Protein AF-A0A1V4WPB4-F1 (afdb_monomer)

Structure (mmCIF, N/CA/C/O backbone):
data_AF-A0A1V4WPB4-F1
#
_entry.id   AF-A0A1V4WPB4-F1
#
loop_
_atom_site.group_PDB
_atom_site.id
_atom_site.type_symbol
_atom_site.label_atom_id
_atom_site.label_alt_id
_atom_site.label_comp_id
_atom_site.label_asym_id
_ato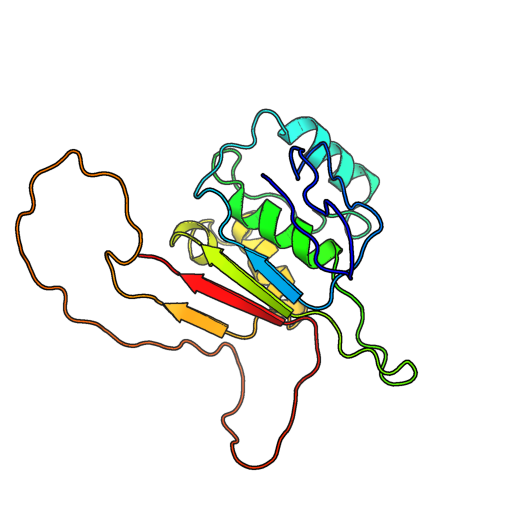m_site.label_entity_id
_atom_site.label_seq_id
_atom_site.pdbx_PDB_ins_code
_atom_site.Cartn_x
_atom_site.Cartn_y
_atom_site.Cartn_z
_atom_site.occupancy
_atom_site.B_iso_or_equiv
_atom_site.auth_seq_id
_atom_site.auth_comp_id
_atom_site.auth_asym_id
_atom_site.auth_atom_id
_atom_site.pdbx_PDB_model_num
ATOM 1 N N . MET A 1 1 ? 8.165 -2.243 -10.564 1.00 50.84 1 MET A N 1
ATOM 2 C CA . MET A 1 1 ? 8.146 -3.582 -9.924 1.00 50.84 1 MET A CA 1
ATOM 3 C C . MET A 1 1 ? 7.488 -4.522 -10.919 1.00 50.84 1 MET A C 1
ATOM 5 O O . MET A 1 1 ? 6.579 -4.074 -11.596 1.00 50.84 1 MET A O 1
ATOM 9 N N . LYS A 1 2 ? 7.939 -5.771 -11.083 1.00 54.44 2 LYS A N 1
ATOM 10 C CA . LYS A 1 2 ? 7.197 -6.715 -11.938 1.00 54.44 2 LYS A CA 1
ATOM 11 C C . LYS A 1 2 ? 5.966 -7.189 -11.165 1.00 54.44 2 LYS A C 1
ATOM 13 O O . LYS A 1 2 ? 6.130 -7.695 -10.058 1.00 54.44 2 LYS A O 1
ATOM 18 N N . GLN A 1 3 ? 4.774 -6.983 -11.716 1.00 58.97 3 GLN A N 1
ATOM 19 C CA . GLN A 1 3 ? 3.534 -7.539 -11.175 1.00 58.97 3 GLN A CA 1
ATOM 20 C C . GLN A 1 3 ? 3.233 -8.840 -11.915 1.00 58.97 3 GLN A C 1
ATOM 22 O O . GLN A 1 3 ? 3.358 -8.898 -13.140 1.00 58.97 3 GLN A O 1
ATOM 27 N N . VAL A 1 4 ? 2.904 -9.880 -11.153 1.00 57.47 4 VAL A N 1
ATOM 28 C CA . VAL A 1 4 ? 2.562 -11.205 -11.667 1.00 57.47 4 VAL A CA 1
ATOM 29 C C . VAL A 1 4 ? 1.166 -11.546 -11.182 1.00 57.47 4 VAL A C 1
ATOM 31 O O . VAL A 1 4 ? 0.901 -11.447 -9.986 1.00 57.47 4 VAL A O 1
ATOM 34 N N . ASP A 1 5 ? 0.315 -11.956 -12.110 1.00 60.69 5 ASP A N 1
ATOM 35 C CA . ASP A 1 5 ? -1.004 -12.520 -11.838 1.00 60.69 5 ASP A CA 1
ATOM 36 C C . ASP A 1 5 ? -1.024 -14.017 -12.211 1.00 60.69 5 ASP A C 1
ATOM 38 O O . ASP A 1 5 ? -0.313 -14.470 -13.106 1.00 60.69 5 ASP A O 1
ATOM 42 N N . HIS A 1 6 ? -1.828 -14.833 -11.542 1.00 58.22 6 HIS A N 1
ATOM 43 C CA . HIS A 1 6 ? -2.024 -16.236 -11.892 1.00 58.22 6 HIS A CA 1
ATOM 44 C C . HIS A 1 6 ? -3.515 -16.563 -11.974 1.00 58.22 6 HIS A C 1
ATOM 46 O O . HIS A 1 6 ? -4.024 -17.346 -11.182 1.00 58.22 6 HIS A O 1
ATOM 52 N N . ASN A 1 7 ? -4.189 -16.022 -12.993 1.00 56.75 7 ASN A N 1
ATOM 53 C CA . ASN A 1 7 ? -5.601 -16.310 -13.269 1.00 56.75 7 ASN A CA 1
ATOM 54 C C . ASN A 1 7 ? -5.836 -17.367 -14.379 1.00 56.75 7 ASN A C 1
ATOM 56 O O . ASN A 1 7 ? -6.879 -17.398 -15.020 1.00 56.75 7 ASN A O 1
ATOM 60 N N . GLY A 1 8 ? -4.856 -18.255 -14.608 1.00 50.06 8 GLY A N 1
ATOM 61 C CA . GLY A 1 8 ? -4.967 -19.389 -15.538 1.00 50.06 8 GLY A CA 1
ATOM 62 C C . GLY A 1 8 ? -4.674 -19.065 -17.013 1.00 50.06 8 GLY A C 1
ATOM 63 O O . GLY A 1 8 ? -5.569 -18.720 -17.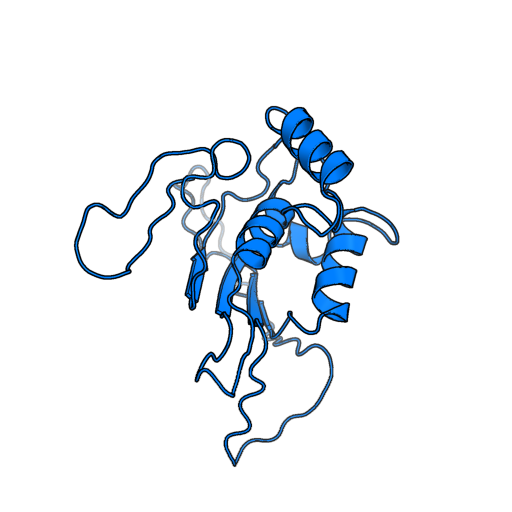770 1.00 50.06 8 GLY A O 1
ATOM 64 N N . GLY A 1 9 ? -3.418 -19.288 -17.432 1.00 46.81 9 GLY A N 1
ATOM 65 C CA . GLY A 1 9 ? -2.998 -19.427 -18.839 1.00 46.81 9 GLY A CA 1
ATOM 66 C C . GLY A 1 9 ? -2.526 -18.152 -19.557 1.00 46.81 9 GLY A C 1
ATOM 67 O O . GLY A 1 9 ? -3.306 -17.525 -20.261 1.00 46.81 9 GLY A O 1
ATOM 68 N N . GLY A 1 10 ? -1.228 -17.823 -19.470 1.00 55.41 10 GLY A N 1
ATOM 69 C CA . GLY A 1 10 ? -0.590 -16.767 -20.279 1.00 55.41 10 GLY A CA 1
ATOM 70 C C . GLY A 1 10 ? 0.600 -16.074 -19.600 1.00 55.41 10 GLY A C 1
ATOM 71 O O . GLY A 1 10 ? 0.848 -16.292 -18.413 1.00 55.41 10 GLY A O 1
ATOM 72 N N . ASP A 1 11 ? 1.333 -15.241 -20.358 1.00 60.03 11 ASP A N 1
ATOM 73 C CA . ASP A 1 11 ? 2.396 -14.346 -19.859 1.00 60.03 11 ASP A CA 1
ATOM 74 C C . ASP A 1 11 ? 1.791 -13.251 -18.962 1.00 60.03 11 ASP A C 1
ATOM 76 O O . ASP A 1 11 ? 1.615 -12.095 -19.341 1.00 60.03 11 ASP A O 1
ATOM 80 N N . ASN A 1 12 ? 1.462 -13.624 -17.730 1.00 76.06 12 ASN A N 1
ATOM 81 C CA . ASN A 1 12 ? 0.787 -12.767 -16.756 1.00 76.06 12 ASN A CA 1
ATOM 82 C C . ASN A 1 12 ? 1.743 -11.819 -16.009 1.00 76.06 12 ASN A C 1
ATOM 84 O O . ASN A 1 12 ? 1.435 -11.330 -14.921 1.00 76.06 12 ASN A O 1
ATOM 88 N N . ILE A 1 13 ? 2.933 -11.594 -16.566 1.00 79.50 13 ILE A N 1
ATOM 89 C CA . ILE A 1 13 ? 3.946 -10.699 -16.014 1.00 79.50 13 ILE A CA 1
ATOM 90 C C . ILE A 1 13 ? 3.932 -9.421 -16.841 1.00 79.50 13 ILE A C 1
ATOM 92 O O . ILE A 1 13 ? 4.464 -9.390 -17.950 1.00 79.50 13 ILE A O 1
ATOM 96 N N . ARG A 1 14 ? 3.366 -8.347 -16.288 1.00 84.75 14 ARG A N 1
ATOM 97 C CA . ARG A 1 14 ? 3.344 -7.037 -16.951 1.00 84.75 14 ARG A CA 1
ATOM 98 C C . ARG A 1 14 ? 4.432 -6.139 -16.363 1.00 84.75 14 ARG A C 1
ATOM 100 O O . ARG A 1 14 ? 4.606 -6.053 -15.143 1.00 84.75 14 ARG A O 1
ATOM 107 N N . LEU A 1 15 ? 5.221 -5.518 -17.240 1.00 85.06 15 LEU A N 1
ATOM 108 C CA . LEU A 1 15 ? 6.294 -4.609 -16.844 1.00 85.06 15 LEU A CA 1
ATOM 109 C C . LEU A 1 15 ? 5.729 -3.196 -16.700 1.00 85.06 15 LEU A C 1
ATOM 111 O O . LEU A 1 15 ? 5.191 -2.662 -17.659 1.00 85.06 15 LEU A O 1
ATOM 115 N N . GLY A 1 16 ? 5.920 -2.600 -15.527 1.00 87.81 16 GLY A N 1
ATOM 116 C CA . GLY A 1 16 ? 5.525 -1.225 -15.250 1.00 87.81 16 GLY A CA 1
ATOM 117 C C . GLY A 1 16 ? 6.064 -0.731 -13.908 1.00 87.81 16 GLY A C 1
ATOM 118 O O . GLY A 1 16 ? 6.623 -1.486 -13.093 1.00 87.81 16 GLY A O 1
ATOM 119 N N . ASP A 1 17 ? 5.926 0.568 -13.674 1.00 90.81 17 ASP A N 1
ATOM 120 C CA . ASP A 1 17 ? 6.051 1.149 -12.342 1.00 90.81 17 ASP A CA 1
ATOM 121 C C . ASP A 1 17 ? 4.671 1.135 -11.687 1.00 90.81 17 ASP A C 1
ATOM 123 O O . ASP A 1 17 ? 3.797 1.896 -12.079 1.00 90.81 17 ASP A O 1
ATOM 127 N N . SER A 1 18 ? 4.477 0.305 -10.663 1.00 91.00 18 SER A N 1
ATOM 128 C CA . SER A 1 18 ? 3.173 0.125 -10.019 1.00 91.00 18 SER A CA 1
ATOM 129 C C . SER A 1 18 ? 2.556 1.422 -9.476 1.00 91.00 18 SER A C 1
ATOM 131 O O . SER A 1 18 ? 1.350 1.461 -9.265 1.00 91.00 18 SER A O 1
ATOM 133 N N . PHE A 1 19 ? 3.330 2.493 -9.270 1.00 92.38 19 PHE A N 1
ATOM 134 C CA . PHE A 1 19 ? 2.781 3.781 -8.851 1.00 92.38 19 PHE A CA 1
ATOM 135 C C . PHE A 1 19 ? 2.218 4.620 -9.999 1.00 92.38 19 PHE A C 1
ATOM 137 O O . PHE A 1 19 ? 1.184 5.252 -9.813 1.00 92.38 19 PHE A O 1
ATOM 144 N N . ILE A 1 20 ? 2.868 4.648 -11.162 1.00 92.50 20 ILE A N 1
ATOM 145 C CA . ILE A 1 20 ? 2.516 5.576 -12.260 1.00 92.50 20 ILE A CA 1
ATOM 146 C C . ILE A 1 20 ? 2.063 4.877 -13.543 1.00 92.50 20 ILE A C 1
ATOM 148 O O . ILE A 1 20 ? 1.530 5.524 -14.436 1.00 92.50 20 ILE A O 1
ATOM 152 N N . ASP A 1 21 ? 2.280 3.574 -13.628 1.00 91.88 21 ASP A N 1
ATOM 153 C CA . ASP A 1 21 ? 1.999 2.714 -14.769 1.00 91.88 21 ASP A CA 1
ATOM 154 C C . ASP A 1 21 ? 1.481 1.364 -14.245 1.00 91.88 21 ASP A C 1
ATOM 156 O O . ASP A 1 21 ? 2.133 0.319 -14.333 1.00 91.88 21 ASP A O 1
ATOM 160 N N . ASP A 1 22 ? 0.326 1.425 -13.576 1.00 91.75 22 ASP A N 1
ATOM 161 C CA . ASP A 1 22 ? -0.345 0.253 -13.025 1.00 91.75 22 ASP A CA 1
ATOM 162 C C . ASP A 1 22 ? -0.978 -0.577 -14.138 1.00 91.75 22 ASP A C 1
ATOM 164 O O . ASP A 1 22 ? -1.999 -0.222 -14.723 1.00 91.75 22 ASP A O 1
ATOM 168 N N . GLN A 1 23 ? -0.375 -1.731 -14.383 1.00 91.94 23 GLN A N 1
ATOM 169 C CA . GLN A 1 23 ? -0.770 -2.633 -15.453 1.00 91.94 23 GLN A CA 1
ATOM 170 C C . GLN A 1 23 ? -2.043 -3.436 -15.144 1.00 91.94 23 GLN A C 1
ATOM 172 O O . GLN A 1 23 ? -2.505 -4.176 -16.011 1.00 91.94 23 GLN A O 1
ATOM 177 N N . PHE A 1 24 ? -2.589 -3.317 -13.930 1.00 90.25 24 PHE A N 1
ATOM 178 C CA . PHE A 1 24 ? -3.735 -4.086 -13.437 1.00 90.25 24 PHE A CA 1
ATOM 179 C C . PHE A 1 24 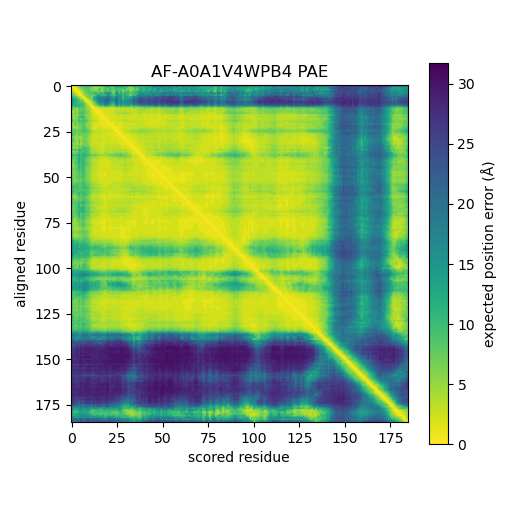? -4.778 -3.174 -12.771 1.00 90.25 24 PHE A C 1
ATOM 181 O O . PHE A 1 24 ? -5.339 -3.525 -11.736 1.00 90.25 24 PHE A O 1
ATOM 188 N N . HIS A 1 25 ? -4.984 -1.957 -13.294 1.00 87.44 25 HIS A N 1
ATOM 189 C CA . HIS A 1 25 ? -5.773 -0.903 -12.634 1.00 87.44 25 HIS A CA 1
ATOM 190 C C . HIS A 1 25 ? -7.186 -1.341 -12.211 1.00 87.44 25 HIS A C 1
ATOM 192 O O . HIS A 1 25 ? -7.597 -1.049 -11.091 1.00 87.44 25 HIS A O 1
ATOM 198 N N . GLU A 1 26 ? -7.891 -2.090 -13.059 1.00 88.06 26 GLU A N 1
ATOM 199 C CA . GLU A 1 26 ? -9.274 -2.529 -12.812 1.00 88.06 26 GLU A CA 1
ATOM 200 C C . GLU A 1 26 ? -9.371 -3.914 -12.152 1.00 88.06 26 GLU A C 1
ATOM 202 O O . GLU A 1 26 ? -10.446 -4.321 -11.711 1.00 88.06 26 GLU A O 1
ATOM 207 N N . ASP A 1 27 ? -8.250 -4.628 -12.049 1.00 90.06 27 ASP A N 1
ATOM 208 C CA . ASP A 1 27 ? -8.232 -6.009 -11.587 1.00 90.06 27 ASP A CA 1
ATOM 209 C C . ASP A 1 27 ? -8.235 -6.096 -10.053 1.00 90.06 27 ASP A C 1
ATOM 211 O O . ASP A 1 27 ? -7.567 -5.327 -9.346 1.00 90.06 27 ASP A O 1
ATOM 215 N N . LYS A 1 28 ? -8.979 -7.080 -9.541 1.00 89.94 28 LYS A N 1
ATOM 216 C CA . LYS A 1 28 ? -9.024 -7.468 -8.128 1.00 89.94 28 LYS A CA 1
ATOM 217 C C . LYS A 1 28 ? -8.475 -8.880 -7.969 1.00 89.94 28 LYS A C 1
ATOM 219 O O . LYS A 1 28 ? -8.597 -9.699 -8.877 1.00 89.94 28 LYS A O 1
ATOM 224 N N . PHE A 1 29 ? -7.881 -9.164 -6.812 1.00 89.50 29 PHE A N 1
ATOM 225 C CA . PHE A 1 29 ? -7.225 -10.452 -6.565 1.00 89.50 29 PHE A CA 1
ATOM 226 C C . PHE A 1 29 ? -7.566 -11.010 -5.189 1.00 89.50 29 PHE A C 1
ATOM 228 O O . PHE A 1 29 ? -7.622 -10.270 -4.210 1.00 89.50 29 PHE A O 1
ATOM 235 N N . ASP A 1 30 ? -7.716 -12.328 -5.079 1.00 88.31 30 ASP A N 1
ATOM 236 C CA . ASP A 1 30 ? -7.959 -12.992 -3.793 1.00 88.31 30 ASP A CA 1
ATOM 237 C C . ASP A 1 30 ? -6.708 -13.035 -2.912 1.00 88.31 30 ASP A C 1
ATOM 239 O O . ASP A 1 30 ? -6.798 -12.924 -1.690 1.00 88.31 30 ASP A O 1
ATOM 243 N N . TYR A 1 31 ? -5.526 -13.183 -3.517 1.00 88.06 31 TYR A N 1
ATOM 244 C CA . TYR A 1 31 ? -4.272 -13.377 -2.797 1.00 88.06 31 TYR A CA 1
ATOM 245 C C . TYR A 1 31 ? -3.163 -12.483 -3.335 1.00 88.06 31 TYR A C 1
ATOM 247 O O . TYR A 1 31 ? -2.898 -12.437 -4.532 1.00 88.06 31 TYR A O 1
ATOM 255 N N . PHE A 1 32 ? -2.451 -11.841 -2.417 1.00 88.94 32 PHE A N 1
ATOM 256 C CA . PHE A 1 32 ? -1.288 -11.021 -2.705 1.00 88.94 32 PHE A CA 1
ATOM 257 C C . PHE A 1 32 ? -0.097 -11.531 -1.899 1.00 88.94 32 PHE A C 1
ATOM 259 O O . PHE A 1 32 ? -0.177 -11.689 -0.679 1.00 88.94 32 PHE A O 1
ATOM 266 N N . LEU A 1 33 ? 1.030 -11.738 -2.573 1.00 87.62 33 LEU A N 1
ATOM 267 C CA . LEU A 1 33 ? 2.310 -12.040 -1.943 1.00 87.62 33 LEU A CA 1
ATOM 268 C C . LEU A 1 33 ? 3.367 -11.117 -2.537 1.00 87.62 33 LEU A C 1
ATOM 270 O O . LEU A 1 33 ? 3.610 -11.148 -3.742 1.00 87.62 33 LEU A O 1
ATOM 274 N N . THR A 1 34 ? 3.992 -10.285 -1.707 1.00 85.44 34 THR A N 1
ATOM 275 C CA . THR A 1 34 ? 4.970 -9.314 -2.200 1.00 85.44 34 THR A CA 1
ATOM 276 C C . THR A 1 34 ? 6.149 -9.097 -1.258 1.00 85.44 34 THR A C 1
ATOM 278 O O . THR A 1 34 ? 6.034 -9.140 -0.031 1.00 85.44 34 THR A O 1
ATOM 281 N N . ASN A 1 35 ? 7.292 -8.808 -1.870 1.00 88.00 35 ASN A N 1
ATOM 282 C CA . ASN A 1 35 ? 8.485 -8.295 -1.218 1.00 88.00 35 ASN A CA 1
ATOM 283 C C . ASN A 1 35 ? 8.925 -7.024 -1.965 1.00 88.00 35 ASN A C 1
ATOM 285 O O . ASN A 1 35 ? 9.793 -7.100 -2.843 1.00 88.00 35 ASN A O 1
ATOM 289 N N . PRO A 1 36 ? 8.262 -5.878 -1.721 1.00 85.19 36 PRO A N 1
ATOM 290 C CA . PRO A 1 36 ? 8.585 -4.642 -2.415 1.00 85.19 36 PRO A CA 1
ATOM 291 C C . PRO A 1 36 ? 9.998 -4.162 -2.048 1.00 85.19 36 PRO A C 1
ATOM 293 O O . PRO A 1 36 ? 10.510 -4.487 -0.975 1.00 85.19 36 PRO A O 1
ATOM 296 N N . PRO A 1 37 ? 10.642 -3.355 -2.910 1.00 84.00 37 PRO A N 1
ATOM 297 C CA . PRO A 1 37 ? 11.932 -2.760 -2.586 1.00 84.00 37 PRO A CA 1
ATOM 298 C C . PRO A 1 37 ? 11.831 -1.921 -1.305 1.00 84.00 37 PRO A C 1
ATOM 300 O O . PRO A 1 37 ? 10.973 -1.045 -1.186 1.00 84.00 37 PRO A O 1
ATOM 303 N N . PHE A 1 38 ? 12.722 -2.181 -0.350 1.00 81.75 38 PHE A N 1
ATOM 304 C CA . PHE A 1 38 ? 12.712 -1.506 0.946 1.00 81.75 38 PHE A CA 1
ATOM 305 C C . PHE A 1 38 ? 13.162 -0.050 0.828 1.00 81.75 38 PHE A C 1
ATOM 307 O O . PHE A 1 38 ? 14.229 0.219 0.276 1.00 81.75 38 PHE A O 1
ATOM 314 N N . GLY A 1 39 ? 12.378 0.874 1.394 1.00 79.12 39 GLY A N 1
ATOM 315 C CA . GLY A 1 39 ? 12.749 2.291 1.474 1.00 79.12 39 GLY A CA 1
ATOM 316 C C . GLY A 1 39 ? 12.946 2.944 0.106 1.00 79.12 39 GLY A C 1
ATOM 317 O O . GLY A 1 39 ? 13.874 3.728 -0.074 1.00 79.12 39 GLY A O 1
ATOM 318 N N . VAL A 1 40 ? 12.129 2.573 -0.886 1.00 86.94 40 VAL A N 1
ATOM 319 C CA . VAL A 1 40 ? 12.225 3.173 -2.220 1.00 86.94 40 VAL A CA 1
ATOM 320 C C . VAL A 1 40 ? 11.893 4.667 -2.153 1.00 86.94 40 VAL A C 1
ATOM 322 O O . VAL A 1 40 ? 10.864 5.058 -1.601 1.00 86.94 40 VAL A O 1
ATOM 325 N N . ASP A 1 41 ? 12.755 5.504 -2.727 1.00 91.44 41 ASP A N 1
ATOM 326 C CA . ASP A 1 41 ? 12.445 6.916 -2.953 1.00 91.44 41 ASP A CA 1
ATOM 327 C C . ASP A 1 41 ? 11.405 7.032 -4.075 1.00 91.44 41 ASP A C 1
ATOM 329 O O . ASP A 1 41 ? 11.581 6.463 -5.157 1.00 91.44 41 ASP A O 1
ATOM 333 N N . TRP A 1 42 ? 10.318 7.756 -3.811 1.00 94.50 42 TRP A N 1
ATOM 334 C CA . TRP A 1 42 ? 9.208 7.938 -4.750 1.00 94.50 42 TRP A CA 1
ATOM 335 C C . TRP A 1 42 ? 9.079 9.387 -5.239 1.00 94.50 42 TRP A C 1
ATOM 337 O O . TRP A 1 42 ? 8.028 9.808 -5.724 1.00 94.50 42 TRP A O 1
ATOM 347 N N . LYS A 1 43 ? 10.160 10.177 -5.162 1.00 96.19 43 LYS A N 1
ATOM 348 C CA . LYS A 1 43 ? 10.167 11.592 -5.567 1.00 96.19 43 LYS A CA 1
ATOM 349 C C . LYS A 1 43 ? 9.769 11.793 -7.027 1.00 96.19 43 LYS A C 1
ATOM 351 O O . LYS A 1 43 ? 9.141 12.794 -7.363 1.00 96.19 43 LYS A O 1
ATOM 356 N N . LYS A 1 44 ? 10.127 10.849 -7.904 1.00 95.38 44 LYS A N 1
ATOM 357 C CA . LYS A 1 44 ? 9.781 10.906 -9.335 1.00 95.38 44 LYS A CA 1
ATOM 358 C C . LYS A 1 44 ? 8.282 10.710 -9.570 1.00 95.38 44 LYS A C 1
ATOM 360 O O . LYS A 1 44 ? 7.726 11.321 -10.474 1.00 95.38 44 LYS A O 1
ATOM 365 N N . GLN A 1 45 ? 7.644 9.887 -8.744 1.00 96.19 45 GLN A N 1
ATOM 366 C CA . GLN A 1 45 ? 6.231 9.525 -8.819 1.00 96.19 45 GLN A CA 1
ATOM 367 C C . GLN A 1 45 ? 5.344 10.489 -8.022 1.00 96.19 45 GLN A C 1
ATOM 369 O O . GLN A 1 45 ? 4.134 10.532 -8.231 1.00 96.19 45 GLN A O 1
ATOM 374 N N . GLN A 1 46 ? 5.943 11.300 -7.142 1.00 96.31 46 GLN A N 1
ATOM 375 C CA . GLN A 1 46 ? 5.236 12.137 -6.179 1.00 96.31 46 GLN A CA 1
ATOM 376 C C . GLN A 1 46 ? 4.145 13.004 -6.799 1.00 96.31 46 GLN A C 1
ATOM 378 O O . GLN A 1 46 ? 3.043 13.070 -6.264 1.00 96.31 46 GLN A O 1
ATOM 383 N N . LYS A 1 47 ? 4.433 13.650 -7.931 1.00 97.12 47 LYS A N 1
ATOM 384 C CA . LYS A 1 47 ? 3.471 14.538 -8.587 1.00 97.12 47 LYS A CA 1
ATOM 385 C C . LYS A 1 47 ? 2.194 13.802 -9.001 1.00 97.12 47 LYS A C 1
ATOM 387 O O . LYS A 1 47 ? 1.107 14.320 -8.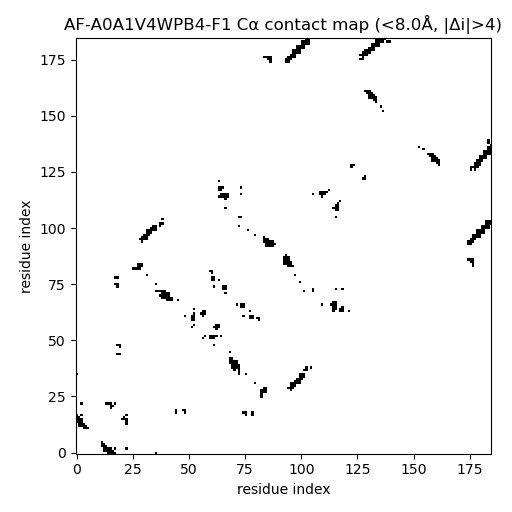771 1.00 97.12 47 LYS A O 1
ATOM 392 N N . GLU A 1 48 ? 2.320 12.618 -9.593 1.00 96.19 48 GLU A N 1
ATOM 393 C CA . GLU A 1 48 ? 1.159 11.855 -10.063 1.00 96.19 48 GLU A CA 1
ATOM 394 C C . GLU A 1 48 ? 0.399 11.208 -8.900 1.00 96.19 48 GLU A C 1
ATOM 396 O O . GLU A 1 48 ? -0.826 11.268 -8.874 1.00 96.19 48 GLU A O 1
ATOM 401 N N . ILE A 1 49 ? 1.107 10.702 -7.884 1.00 96.50 49 ILE A N 1
ATOM 402 C CA . ILE A 1 49 ? 0.497 10.140 -6.667 1.00 96.50 49 ILE A CA 1
ATOM 403 C C . ILE A 1 49 ? -0.325 11.194 -5.913 1.00 96.50 49 ILE A C 1
ATOM 405 O O . ILE A 1 49 ? -1.466 10.942 -5.526 1.00 96.50 49 ILE A O 1
ATOM 409 N N . VAL A 1 50 ? 0.238 12.392 -5.721 1.00 96.75 50 VAL A N 1
ATOM 410 C CA . VAL A 1 50 ? -0.465 13.499 -5.055 1.00 96.75 50 VAL A CA 1
ATOM 411 C C . VAL A 1 50 ? -1.676 13.924 -5.877 1.00 96.75 50 VAL A C 1
ATOM 413 O O . VAL A 1 50 ? -2.757 14.101 -5.324 1.00 96.75 50 VAL A O 1
ATOM 416 N N . ARG A 1 51 ? -1.532 14.009 -7.202 1.00 97.00 51 ARG A N 1
ATOM 417 C CA . ARG A 1 51 ? -2.636 14.349 -8.102 1.00 97.00 51 ARG A CA 1
ATOM 418 C C . ARG A 1 51 ? -3.778 13.331 -8.045 1.00 97.00 51 ARG A C 1
ATOM 420 O O . ARG A 1 51 ? -4.937 13.733 -8.105 1.00 97.00 51 ARG A O 1
ATOM 427 N N . GLU A 1 52 ? -3.472 12.038 -7.970 1.00 95.81 52 GLU A N 1
ATOM 428 C CA . GLU A 1 52 ? -4.476 10.980 -7.813 1.00 95.81 52 GLU A CA 1
ATOM 429 C C . GLU A 1 52 ? -5.245 11.155 -6.500 1.00 95.81 52 GLU A C 1
ATOM 431 O O . GLU A 1 52 ? -6.472 11.219 -6.509 1.00 95.81 52 GLU A O 1
ATOM 436 N N . HIS A 1 53 ? -4.530 11.331 -5.389 1.00 96.38 53 HIS A N 1
ATOM 437 C CA . HIS A 1 53 ? -5.136 11.566 -4.079 1.00 96.38 53 HIS A CA 1
ATOM 438 C C . HIS A 1 53 ? -5.998 12.834 -4.038 1.00 96.38 53 HIS A C 1
ATOM 440 O O . HIS A 1 53 ? -7.113 12.794 -3.532 1.00 96.38 53 HIS A O 1
ATOM 446 N N . GLU A 1 54 ? -5.530 13.954 -4.594 1.00 96.75 54 GLU A N 1
ATOM 447 C CA . GLU A 1 54 ? -6.294 15.209 -4.625 1.00 96.75 54 GLU A CA 1
ATOM 448 C C . GLU A 1 54 ? -7.592 15.081 -5.429 1.00 96.75 54 GLU A C 1
ATOM 450 O O . GLU A 1 54 ? -8.601 15.696 -5.090 1.00 96.75 54 GLU A O 1
ATOM 455 N N . LYS A 1 55 ? -7.577 14.284 -6.503 1.00 96.56 55 LYS A N 1
ATOM 456 C CA . LYS A 1 55 ? -8.743 14.090 -7.369 1.00 96.56 55 LYS A CA 1
ATOM 457 C C . LYS A 1 55 ? -9.723 13.053 -6.842 1.00 96.56 55 LYS A C 1
ATOM 459 O O . LYS A 1 55 ? -10.923 13.213 -7.037 1.00 96.56 55 LYS A O 1
ATOM 464 N N . MET A 1 56 ? -9.212 11.970 -6.266 1.00 95.31 56 MET A N 1
ATOM 465 C CA . MET A 1 56 ? -9.999 10.768 -5.985 1.00 95.31 56 MET A CA 1
ATOM 466 C C . MET A 1 56 ? -10.148 10.497 -4.488 1.00 95.31 56 MET A C 1
ATOM 468 O O . MET A 1 56 ? -11.068 9.783 -4.097 1.00 95.31 56 MET A O 1
ATOM 472 N N . GLY A 1 57 ? -9.299 11.069 -3.631 1.00 94.31 57 GLY A N 1
ATOM 473 C CA . GLY A 1 57 ? -9.300 10.805 -2.193 1.00 94.31 57 GLY A CA 1
ATOM 474 C C . GLY A 1 57 ? -9.240 9.304 -1.904 1.00 94.31 57 GLY A C 1
ATOM 475 O O . GLY A 1 57 ? -8.392 8.596 -2.442 1.00 94.31 57 GLY A O 1
ATOM 476 N N . PHE A 1 58 ? -10.181 8.808 -1.094 1.00 93.06 58 PHE A N 1
ATOM 477 C CA . PHE A 1 58 ? -10.362 7.373 -0.818 1.00 93.06 58 PHE A CA 1
ATOM 478 C C . PHE A 1 58 ? -10.980 6.568 -1.970 1.00 93.06 58 PHE A C 1
ATOM 480 O O . PHE A 1 58 ? -11.037 5.348 -1.882 1.00 93.06 58 PHE A O 1
ATOM 487 N N . GLY A 1 59 ? -11.444 7.224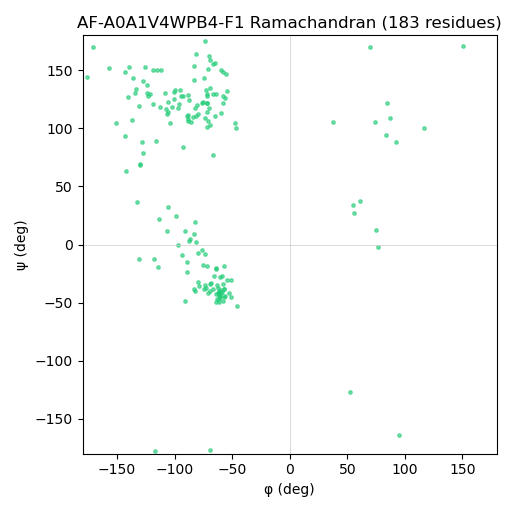 -3.035 1.00 90.12 59 GLY A N 1
ATOM 488 C CA . GLY A 1 59 ? -11.845 6.560 -4.275 1.00 90.12 59 GLY A CA 1
ATOM 489 C C . GLY A 1 59 ? -10.666 6.188 -5.180 1.00 90.12 59 GLY A C 1
ATOM 490 O O . GLY A 1 59 ? -10.887 5.534 -6.192 1.00 90.12 59 GLY A O 1
ATOM 491 N N . GLY A 1 60 ? -9.444 6.627 -4.849 1.00 91.62 60 GLY A N 1
ATOM 492 C CA . GLY A 1 60 ? -8.199 6.218 -5.504 1.00 91.62 60 GLY A CA 1
ATOM 493 C C . GLY A 1 60 ? -7.264 5.498 -4.533 1.00 91.62 60 GLY A C 1
ATOM 494 O O . GLY A 1 60 ? -7.574 5.331 -3.351 1.00 91.62 60 GLY A O 1
ATOM 495 N N . ARG A 1 61 ? -6.075 5.113 -5.008 1.00 94.00 61 ARG A N 1
ATOM 496 C CA . ARG A 1 61 ? -5.193 4.188 -4.278 1.00 94.00 61 ARG A CA 1
ATOM 497 C C . ARG A 1 61 ? -4.606 4.785 -3.009 1.00 94.00 61 ARG A C 1
ATOM 499 O O . ARG A 1 61 ? -4.384 4.073 -2.040 1.00 94.00 61 ARG A O 1
ATOM 506 N N . PHE A 1 62 ? -4.336 6.087 -2.997 1.00 96.19 62 PHE A N 1
ATOM 507 C CA . PHE A 1 62 ? -3.542 6.735 -1.946 1.00 96.19 62 PHE A CA 1
ATOM 508 C C . PHE A 1 62 ? -4.383 7.571 -0.975 1.00 96.19 62 PHE A C 1
ATOM 510 O O . PHE A 1 62 ? -3.932 8.603 -0.479 1.00 96.19 62 PHE A O 1
ATOM 517 N N . GLY A 1 63 ? -5.628 7.164 -0.711 1.00 93.94 63 GLY A N 1
ATOM 518 C CA . GLY A 1 63 ? -6.582 7.931 0.097 1.00 93.94 63 GLY A CA 1
ATOM 519 C C . GLY A 1 63 ? -6.157 8.197 1.543 1.00 93.94 63 GLY A C 1
ATOM 520 O O . GLY A 1 63 ? -6.511 9.234 2.099 1.00 93.94 63 GLY A O 1
ATOM 521 N N . ALA A 1 64 ? -5.344 7.323 2.144 1.00 94.12 64 ALA A N 1
ATOM 522 C CA . ALA A 1 64 ? -4.913 7.463 3.538 1.00 94.12 64 ALA A CA 1
ATOM 523 C C . ALA A 1 64 ? -3.739 8.441 3.737 1.00 94.12 64 ALA A C 1
ATOM 525 O O . ALA A 1 64 ? -3.260 8.629 4.859 1.00 94.12 64 ALA A O 1
ATOM 526 N N . GLY A 1 65 ? -3.283 9.075 2.654 1.00 95.00 65 GLY A N 1
ATOM 527 C CA . GLY A 1 65 ? -2.163 10.005 2.637 1.00 95.00 65 GLY A CA 1
ATOM 528 C C . GLY A 1 65 ? -0.849 9.330 2.252 1.00 95.00 65 GLY A C 1
ATOM 529 O O . GLY A 1 65 ? -0.815 8.227 1.699 1.00 95.00 65 GLY A O 1
ATOM 530 N N . PHE A 1 66 ? 0.258 10.018 2.528 1.00 95.56 66 PHE A N 1
ATOM 531 C CA . PHE A 1 66 ? 1.569 9.645 1.997 1.00 95.56 66 PHE A CA 1
ATOM 532 C C . PHE A 1 66 ? 2.617 9.522 3.104 1.00 95.56 66 PHE A C 1
ATOM 534 O O . PHE A 1 66 ? 2.641 10.365 4.002 1.00 95.56 66 PHE A O 1
ATOM 541 N N . PRO A 1 67 ? 3.519 8.530 3.038 1.00 93.69 67 PRO A N 1
ATOM 542 C CA . PRO A 1 67 ? 4.710 8.501 3.880 1.00 93.69 67 PRO A CA 1
ATOM 543 C C . PRO A 1 67 ? 5.686 9.620 3.471 1.00 93.69 67 PRO A C 1
ATOM 545 O O . PRO A 1 67 ? 5.421 10.408 2.563 1.00 93.69 67 PRO A O 1
ATOM 548 N N . ARG A 1 68 ? 6.856 9.700 4.103 1.00 92.88 68 ARG A N 1
ATOM 549 C CA . ARG A 1 68 ? 7.948 10.542 3.592 1.00 92.88 68 ARG A CA 1
ATOM 550 C C . ARG A 1 68 ? 8.375 10.115 2.185 1.00 92.88 68 ARG A C 1
ATOM 552 O O . ARG A 1 68 ? 8.346 8.939 1.833 1.00 92.88 68 ARG A O 1
ATOM 559 N N . VAL A 1 69 ? 8.848 11.083 1.395 1.00 93.12 69 VAL A N 1
ATOM 560 C CA . VAL A 1 69 ? 9.256 10.888 -0.014 1.00 93.12 69 VAL A CA 1
ATOM 561 C C . VAL A 1 69 ? 10.370 9.844 -0.188 1.00 93.12 69 VAL A C 1
ATOM 563 O O . VAL A 1 69 ? 10.450 9.181 -1.218 1.00 93.12 69 VAL A O 1
ATOM 566 N N . ASN A 1 70 ? 11.204 9.660 0.834 1.00 89.38 70 ASN A N 1
ATOM 567 C CA . ASN A 1 70 ? 12.310 8.706 0.824 1.00 89.38 70 ASN A CA 1
ATOM 568 C C . ASN A 1 70 ? 11.925 7.284 1.282 1.00 89.38 70 ASN A C 1
ATOM 570 O O . ASN A 1 70 ? 12.812 6.442 1.388 1.00 89.38 70 ASN A O 1
ATOM 574 N N . ASP A 1 71 ? 10.652 7.011 1.588 1.00 90.00 71 ASP A N 1
ATOM 575 C CA . ASP A 1 71 ? 10.175 5.669 1.942 1.00 90.00 71 ASP A CA 1
ATOM 576 C C . ASP A 1 71 ? 8.767 5.409 1.377 1.00 90.00 71 ASP A C 1
ATOM 578 O O . ASP A 1 71 ? 7.751 5.727 1.988 1.00 90.00 71 ASP A O 1
ATOM 582 N N . GLY A 1 72 ? 8.700 4.804 0.191 1.00 91.25 72 GLY A N 1
ATOM 583 C CA . GLY A 1 72 ? 7.453 4.453 -0.494 1.00 91.25 72 GLY A CA 1
ATOM 584 C C . GLY A 1 72 ? 6.815 3.134 -0.046 1.00 91.25 72 GLY A C 1
ATOM 585 O O . GLY A 1 72 ? 5.872 2.672 -0.685 1.00 91.25 72 GLY A O 1
ATOM 586 N N . SER A 1 73 ? 7.295 2.492 1.023 1.00 90.44 73 SER A N 1
ATOM 587 C CA . SER A 1 73 ? 6.842 1.142 1.402 1.00 90.44 73 SER A CA 1
ATOM 588 C C . SER A 1 73 ? 5.333 1.077 1.687 1.00 90.44 73 SER A C 1
ATOM 590 O O . SER A 1 73 ? 4.644 0.167 1.225 1.00 90.44 73 SER A O 1
ATOM 592 N N . LEU A 1 74 ? 4.786 2.079 2.386 1.00 92.25 74 LEU A N 1
ATOM 593 C CA . LEU A 1 74 ? 3.347 2.157 2.677 1.00 92.25 74 LEU A CA 1
ATOM 594 C C . LEU A 1 74 ? 2.493 2.496 1.444 1.00 92.25 74 LEU A C 1
ATOM 596 O O . LEU A 1 74 ? 1.295 2.223 1.447 1.00 92.25 74 LEU A O 1
ATOM 600 N N . LEU A 1 75 ? 3.086 3.047 0.380 1.00 95.12 75 LEU A N 1
ATOM 601 C CA . LEU A 1 75 ? 2.377 3.283 -0.881 1.00 95.12 75 LEU A CA 1
ATOM 602 C C . LEU A 1 75 ? 2.126 1.966 -1.621 1.00 95.12 75 LEU A C 1
ATOM 604 O O . LEU A 1 75 ? 1.045 1.783 -2.169 1.00 95.12 75 LEU A O 1
ATOM 608 N N . PHE A 1 76 ? 3.067 1.014 -1.583 1.00 93.44 76 PHE A N 1
ATOM 609 C CA . PHE A 1 76 ? 2.821 -0.326 -2.132 1.00 93.44 76 PHE A CA 1
ATOM 610 C C . PHE A 1 76 ? 1.693 -1.047 -1.399 1.00 93.44 76 PHE A C 1
ATOM 612 O O . PHE A 1 76 ? 0.903 -1.746 -2.025 1.00 93.44 76 PHE A O 1
ATOM 619 N N . LEU A 1 77 ? 1.603 -0.871 -0.079 1.00 92.75 77 LEU A N 1
ATOM 620 C CA . LEU A 1 77 ? 0.520 -1.453 0.706 1.00 92.75 77 LEU A CA 1
ATOM 621 C C . LEU A 1 77 ? -0.840 -0.879 0.308 1.00 92.75 77 LEU A C 1
ATOM 623 O O . LEU A 1 77 ? -1.749 -1.644 0.005 1.00 92.75 77 LEU A O 1
ATOM 627 N N . GLN A 1 78 ? -0.946 0.448 0.242 1.00 94.81 78 GLN A N 1
ATOM 628 C CA . GLN A 1 78 ? -2.148 1.132 -0.235 1.00 94.81 78 GLN A CA 1
ATOM 629 C C . GLN A 1 78 ? -2.548 0.679 -1.652 1.00 94.81 78 GLN A C 1
ATOM 631 O O . GLN A 1 78 ? -3.701 0.327 -1.881 1.00 94.81 78 GLN A O 1
ATOM 636 N N . HIS A 1 79 ? -1.579 0.570 -2.566 1.00 94.81 79 HIS A N 1
ATOM 637 C CA . HIS A 1 79 ? -1.791 0.068 -3.929 1.00 94.81 79 HIS A CA 1
ATOM 638 C C . HIS A 1 79 ? -2.394 -1.342 -3.981 1.00 94.81 79 HIS A C 1
ATOM 640 O O . HIS A 1 79 ? -3.223 -1.622 -4.838 1.00 94.81 79 HIS A O 1
ATOM 646 N N . MET A 1 80 ? -1.994 -2.248 -3.086 1.00 93.06 80 MET A N 1
ATOM 647 C CA . MET A 1 80 ? -2.567 -3.602 -3.052 1.00 93.06 80 MET A CA 1
ATOM 648 C C . MET A 1 80 ? -3.935 -3.639 -2.376 1.00 93.06 80 MET A C 1
ATOM 650 O O . MET A 1 80 ? -4.794 -4.396 -2.815 1.00 93.06 80 MET A O 1
ATOM 654 N N . ILE A 1 81 ? -4.141 -2.825 -1.338 1.00 92.25 81 ILE A N 1
ATOM 655 C CA . ILE A 1 81 ? -5.437 -2.701 -0.656 1.00 92.25 81 ILE A CA 1
ATOM 656 C C . ILE A 1 81 ? -6.512 -2.205 -1.624 1.00 92.25 81 ILE A C 1
ATOM 658 O O . ILE A 1 81 ? -7.623 -2.724 -1.609 1.00 92.25 81 ILE A O 1
ATOM 662 N N . ASP A 1 82 ? -6.176 -1.266 -2.513 1.00 93.25 82 ASP A N 1
ATOM 663 C CA . ASP A 1 82 ? -7.087 -0.815 -3.569 1.00 93.25 82 ASP A CA 1
ATOM 664 C C . ASP A 1 82 ? -7.607 -1.978 -4.425 1.00 93.25 82 ASP A C 1
ATOM 666 O O . ASP A 1 82 ? -8.748 -1.963 -4.873 1.00 93.25 82 ASP A O 1
ATOM 670 N N . LYS A 1 83 ? -6.817 -3.042 -4.591 1.00 92.69 83 LYS A N 1
ATOM 671 C CA . LYS A 1 83 ? -7.158 -4.217 -5.403 1.00 92.69 83 LYS A CA 1
ATOM 672 C C . LYS A 1 83 ? -7.863 -5.325 -4.625 1.00 92.69 83 LYS A C 1
ATOM 674 O O . LYS A 1 83 ? -8.009 -6.434 -5.140 1.00 92.69 83 LYS A O 1
ATOM 679 N N . PHE A 1 84 ? -8.304 -5.051 -3.401 1.00 91.38 84 PHE A N 1
ATOM 680 C CA . PHE A 1 84 ? -9.043 -6.034 -2.625 1.00 91.38 84 PHE A CA 1
ATOM 681 C C . PHE A 1 84 ? -10.426 -6.295 -3.221 1.00 91.38 84 PHE A C 1
ATOM 683 O O . PHE A 1 84 ? -11.181 -5.379 -3.547 1.00 91.38 84 PHE A O 1
ATOM 690 N N . GLU A 1 85 ? -10.768 -7.571 -3.308 1.00 89.69 85 GLU A N 1
ATOM 691 C CA . GLU A 1 85 ? -12.124 -8.028 -3.523 1.00 89.69 85 GLU A CA 1
ATOM 692 C C . GLU A 1 85 ? -12.925 -7.801 -2.227 1.00 89.69 85 GLU A C 1
ATOM 694 O O . GLU A 1 85 ? -12.447 -8.143 -1.132 1.00 89.69 85 GLU A O 1
ATOM 699 N N . PRO A 1 86 ? -14.136 -7.226 -2.304 1.00 86.00 86 PRO A N 1
ATOM 700 C CA . PRO A 1 86 ? -15.011 -7.107 -1.151 1.00 86.00 86 PRO A CA 1
ATOM 701 C C . PRO A 1 86 ? -15.491 -8.477 -0.661 1.00 86.00 86 PRO A C 1
ATOM 703 O O . PRO A 1 86 ? -15.597 -9.456 -1.401 1.00 86.00 86 PRO A O 1
ATOM 706 N N . VAL A 1 87 ? -15.848 -8.528 0.618 1.00 85.38 87 VAL A N 1
ATOM 707 C CA . VAL A 1 87 ? -16.516 -9.692 1.201 1.00 85.38 87 VAL A CA 1
ATOM 708 C C . VAL A 1 87 ? -17.993 -9.600 0.853 1.00 85.38 87 VAL A C 1
ATOM 710 O O . VAL A 1 87 ? -18.698 -8.731 1.362 1.00 85.38 87 VAL A O 1
ATOM 713 N N . LEU A 1 88 ? -18.463 -10.496 -0.010 1.00 85.81 88 LEU A N 1
ATOM 714 C CA . LEU A 1 88 ? -19.861 -10.578 -0.426 1.00 85.81 88 LEU A CA 1
ATOM 715 C C . LEU A 1 88 ? -20.324 -12.030 -0.239 1.00 85.81 88 LEU A C 1
ATOM 717 O O . LEU A 1 88 ? -20.201 -12.835 -1.168 1.00 85.81 88 LEU A O 1
ATOM 721 N N . PRO A 1 89 ? -20.831 -12.391 0.959 1.00 82.19 89 PRO A N 1
ATOM 722 C CA . PRO A 1 89 ? -21.215 -13.766 1.280 1.00 82.19 89 PRO A CA 1
ATOM 723 C C . PRO A 1 89 ? -22.258 -14.336 0.316 1.00 82.19 89 PRO A C 1
ATOM 725 O O . PRO A 1 89 ? -22.134 -15.483 -0.110 1.00 82.19 89 PRO A O 1
ATOM 728 N N . ASP A 1 90 ? -23.219 -13.508 -0.103 1.00 87.94 90 ASP A N 1
ATOM 729 C CA . ASP A 1 90 ? -24.282 -13.879 -1.048 1.00 87.94 90 ASP A CA 1
ATOM 730 C C . ASP A 1 90 ? -23.744 -14.246 -2.441 1.00 87.94 90 ASP A C 1
ATOM 732 O O . ASP A 1 90 ? -24.408 -14.939 -3.209 1.00 87.94 90 ASP A O 1
ATOM 736 N N . GLN A 1 91 ? -22.529 -13.797 -2.768 1.00 85.19 91 GLN A N 1
ATOM 737 C CA . GLN A 1 91 ? -21.836 -14.082 -4.026 1.00 85.19 91 GLN A CA 1
ATOM 738 C C . GLN A 1 91 ? -20.687 -15.084 -3.853 1.00 85.19 91 GLN A C 1
ATOM 740 O O . GLN A 1 91 ? -19.875 -15.231 -4.763 1.00 85.19 91 GLN A O 1
ATOM 745 N N . LEU A 1 92 ? -20.590 -15.755 -2.696 1.00 81.88 92 LEU A N 1
ATOM 746 C CA . LEU A 1 92 ? -19.481 -16.653 -2.343 1.00 81.88 92 LEU A CA 1
ATOM 747 C C . LEU A 1 92 ? -18.094 -15.979 -2.418 1.00 81.88 92 LEU A C 1
ATOM 749 O O . LEU A 1 92 ? -17.082 -16.646 -2.622 1.00 81.88 92 LEU A O 1
ATOM 753 N N . LYS A 1 93 ? -18.030 -14.653 -2.231 1.00 81.12 93 LYS A N 1
ATOM 754 C CA . LYS A 1 93 ? -16.775 -13.891 -2.209 1.00 81.12 93 LYS A CA 1
ATOM 755 C C . LYS A 1 93 ? -16.298 -13.687 -0.778 1.00 81.12 93 LYS A C 1
ATOM 757 O O . LYS A 1 93 ? -16.978 -13.085 0.052 1.00 81.12 93 LYS A O 1
ATOM 762 N N . HIS A 1 94 ? -15.096 -14.177 -0.504 1.00 83.69 94 HIS A N 1
ATOM 763 C CA . HIS A 1 94 ? -14.495 -14.251 0.832 1.00 83.69 94 HIS A CA 1
ATOM 764 C C . HIS A 1 94 ? -13.539 -13.085 1.160 1.00 83.69 94 HIS A C 1
ATOM 766 O O . HIS A 1 94 ? -12.989 -13.010 2.269 1.00 83.69 94 HIS A O 1
ATOM 772 N N . GLY A 1 95 ? -13.374 -12.171 0.201 1.00 88.00 95 GLY A N 1
ATOM 773 C CA . GLY A 1 95 ? -12.453 -11.043 0.240 1.00 88.00 95 GLY A CA 1
ATOM 774 C C . GLY A 1 95 ? -10.978 -11.441 0.159 1.00 88.00 95 GLY A C 1
ATOM 775 O O . GLY A 1 95 ? -10.615 -12.609 0.301 1.00 88.00 95 GLY A O 1
ATOM 776 N N . SER A 1 96 ? -10.111 -10.450 -0.020 1.00 90.12 96 SER A N 1
ATOM 777 C CA . SER A 1 96 ? -8.690 -10.687 -0.305 1.00 90.12 96 SER A CA 1
ATOM 778 C C . SER A 1 96 ? -7.813 -11.000 0.908 1.00 90.12 96 SER A C 1
ATOM 780 O O . SER A 1 96 ? -8.157 -10.746 2.064 1.00 90.12 96 SER A O 1
ATOM 782 N N . ARG A 1 97 ? -6.620 -11.539 0.662 1.00 89.25 97 ARG A N 1
ATOM 783 C CA . ARG A 1 97 ? -5.569 -11.778 1.655 1.00 89.25 97 ARG A CA 1
ATOM 784 C C . ARG A 1 97 ? -4.229 -11.306 1.111 1.00 89.25 97 ARG A C 1
ATOM 786 O O . ARG A 1 97 ? -3.840 -11.673 0.011 1.00 89.25 97 ARG A O 1
ATOM 793 N N . LEU A 1 98 ? -3.502 -10.529 1.900 1.00 91.25 98 LEU A N 1
ATOM 794 C CA . LEU A 1 98 ? -2.215 -9.953 1.538 1.00 91.25 98 LEU A CA 1
ATOM 795 C C . LEU A 1 98 ? -1.140 -10.369 2.535 1.00 91.25 98 LEU A C 1
ATOM 797 O O . LEU A 1 98 ? -1.283 -10.142 3.730 1.00 91.25 98 LEU A O 1
ATOM 801 N N . ALA A 1 99 ? -0.034 -10.909 2.034 1.00 89.50 99 ALA A N 1
ATOM 802 C CA . ALA A 1 99 ? 1.209 -11.074 2.768 1.00 89.50 99 ALA A CA 1
ATOM 803 C C . ALA A 1 99 ? 2.288 -10.167 2.159 1.00 89.50 99 ALA A C 1
ATOM 805 O O . ALA A 1 99 ? 2.659 -10.313 0.992 1.00 89.50 99 ALA A O 1
ATOM 806 N N . ILE A 1 100 ? 2.794 -9.226 2.956 1.00 86.25 100 ILE A N 1
ATOM 807 C CA . ILE A 1 100 ? 3.836 -8.278 2.552 1.00 86.25 100 ILE A CA 1
ATOM 808 C C . ILE A 1 100 ? 5.029 -8.347 3.497 1.00 86.25 100 ILE A C 1
ATOM 810 O O . ILE A 1 100 ? 4.876 -8.394 4.718 1.00 86.25 100 ILE A O 1
ATOM 814 N N . VAL A 1 101 ? 6.226 -8.316 2.921 1.00 85.50 101 VAL A N 1
ATOM 815 C CA . VAL A 1 101 ? 7.474 -8.170 3.668 1.00 85.50 101 VAL A CA 1
ATOM 816 C C . VAL A 1 101 ? 7.877 -6.698 3.724 1.00 85.50 101 VAL A C 1
ATOM 818 O O . VAL A 1 101 ? 7.982 -6.039 2.691 1.00 85.50 101 VAL A O 1
ATOM 821 N N . PHE A 1 102 ? 8.146 -6.192 4.925 1.00 81.44 102 PHE A N 1
ATOM 822 C CA . PHE A 1 102 ? 8.734 -4.873 5.142 1.00 81.44 102 PHE A CA 1
ATOM 823 C C . PHE A 1 102 ? 10.079 -4.985 5.864 1.00 81.44 102 PHE A C 1
ATOM 825 O O . PHE A 1 102 ? 10.280 -5.882 6.684 1.00 81.44 102 PHE A O 1
ATOM 832 N N . SER A 1 103 ? 10.977 -4.033 5.601 1.00 71.94 103 SER A N 1
ATOM 833 C CA . SER A 1 103 ? 12.025 -3.678 6.565 1.00 71.94 103 SER A CA 1
ATOM 834 C C . SER A 1 103 ? 11.370 -2.983 7.761 1.00 71.94 103 SER A C 1
ATOM 836 O O . SER A 1 103 ? 10.277 -2.462 7.615 1.00 71.94 103 SER A O 1
ATOM 838 N N . GLY A 1 104 ? 11.974 -2.928 8.946 1.00 69.25 104 GLY A N 1
ATOM 839 C CA . GLY A 1 104 ? 11.281 -2.388 10.131 1.00 69.25 104 GLY A CA 1
ATOM 840 C C . GLY A 1 104 ? 10.606 -1.003 9.976 1.00 69.25 104 GLY A C 1
ATOM 841 O O . GLY A 1 104 ? 9.572 -0.761 10.598 1.00 69.25 104 GLY A O 1
ATOM 842 N N . SER A 1 105 ? 11.130 -0.113 9.119 1.00 74.31 105 SER A N 1
ATOM 843 C CA . SER A 1 105 ? 10.694 1.293 8.977 1.00 74.31 105 SER A CA 1
ATOM 844 C C . SER A 1 105 ? 9.168 1.507 8.907 1.00 74.31 105 SER A C 1
ATOM 846 O O . SER A 1 105 ? 8.647 2.258 9.731 1.00 74.31 105 SER A O 1
ATOM 848 N N . PRO A 1 106 ? 8.385 0.849 8.031 1.00 79.06 106 PRO A N 1
ATOM 849 C CA . PRO A 1 106 ? 6.957 1.137 7.868 1.00 79.06 106 PRO A CA 1
ATOM 850 C C . PRO A 1 106 ? 6.117 0.842 9.121 1.00 79.06 106 PRO A C 1
ATOM 852 O O . PRO A 1 106 ? 5.026 1.399 9.279 1.00 79.06 106 PRO A O 1
ATOM 855 N N . LEU A 1 107 ? 6.623 0.006 10.036 1.00 78.94 107 LEU A N 1
ATOM 856 C CA . LEU A 1 107 ? 5.937 -0.357 11.276 1.00 78.94 107 LEU A CA 1
ATOM 857 C C . LEU A 1 107 ? 6.057 0.708 12.371 1.00 78.94 107 LEU A C 1
ATOM 859 O O . LEU A 1 107 ? 5.128 0.857 13.163 1.00 78.94 107 LEU A O 1
ATOM 863 N N . PHE A 1 108 ? 7.170 1.443 12.428 1.00 77.31 108 PHE A N 1
ATOM 864 C CA . PHE A 1 108 ? 7.476 2.343 13.550 1.00 77.31 108 PHE A CA 1
ATOM 865 C C . PHE A 1 108 ? 7.896 3.763 13.149 1.00 77.31 108 PHE A C 1
ATOM 867 O O . PHE A 1 108 ? 7.927 4.648 14.002 1.00 77.31 108 PHE A O 1
ATOM 874 N N . SER A 1 109 ? 8.190 4.015 11.874 1.00 76.75 109 SER A N 1
ATOM 875 C CA . SER A 1 109 ? 8.509 5.354 11.373 1.00 76.75 109 SER A CA 1
ATOM 876 C C . SER A 1 109 ? 7.274 6.260 11.355 1.00 76.75 109 SER A C 1
ATOM 878 O O . SER A 1 109 ? 6.142 5.803 11.179 1.00 76.75 109 SER A O 1
ATOM 880 N N . GLY A 1 110 ? 7.501 7.565 11.510 1.00 79.94 110 GLY A N 1
ATOM 881 C CA . GLY A 1 110 ? 6.453 8.588 11.520 1.00 79.94 110 GLY A CA 1
ATOM 882 C C . GLY A 1 110 ? 5.807 8.773 12.897 1.00 79.94 110 GLY A C 1
ATOM 883 O O . GLY A 1 110 ? 5.264 7.838 13.483 1.00 79.94 110 GLY A O 1
ATOM 884 N N . GLY A 1 111 ? 5.875 10.004 13.414 1.00 82.19 111 GLY A N 1
ATOM 885 C CA . GLY A 1 111 ? 5.257 10.388 14.686 1.00 82.19 111 GLY A CA 1
ATOM 886 C C . GLY A 1 111 ? 3.732 10.510 14.599 1.00 82.19 111 GLY A C 1
ATOM 887 O O . GLY A 1 111 ? 3.147 10.403 13.521 1.00 82.19 111 GLY A O 1
ATOM 888 N N . ALA A 1 112 ? 3.077 10.763 15.731 1.00 83.00 112 ALA A N 1
ATOM 889 C CA . ALA A 1 112 ? 1.627 10.954 15.771 1.00 83.00 112 ALA A CA 1
ATOM 890 C C . ALA A 1 112 ? 1.176 12.056 14.792 1.00 83.00 112 ALA A C 1
ATOM 892 O O . ALA A 1 112 ? 1.772 13.130 14.739 1.00 83.00 112 ALA A O 1
ATOM 893 N N . GLY A 1 113 ? 0.143 11.766 13.996 1.00 84.75 113 GLY A N 1
ATOM 894 C CA . GLY A 1 113 ? -0.394 12.685 12.986 1.00 84.75 113 GLY A CA 1
ATOM 895 C C . GLY A 1 113 ? 0.435 12.807 11.700 1.00 84.75 113 GLY A C 1
ATOM 896 O O . GLY A 1 113 ? 0.013 13.504 10.780 1.00 84.75 113 GLY A O 1
ATOM 897 N N . SER A 1 114 ? 1.585 12.128 11.601 1.00 90.31 114 SER A N 1
ATOM 898 C CA . SER A 1 114 ? 2.316 11.996 10.332 1.00 90.31 114 SER A CA 1
ATOM 899 C C . SER A 1 114 ? 1.572 11.097 9.345 1.00 90.31 114 SER A C 1
ATOM 901 O O . SER A 1 114 ? 0.714 10.301 9.733 1.00 90.31 114 SER A O 1
ATOM 903 N N . GLY A 1 115 ? 1.937 11.185 8.066 1.00 91.00 115 GLY A N 1
ATOM 904 C CA . GLY A 1 115 ? 1.327 10.367 7.024 1.00 91.00 115 GLY A CA 1
ATOM 905 C C . GLY A 1 115 ? 1.486 8.864 7.262 1.00 91.00 115 GLY A C 1
ATOM 906 O O . GLY A 1 115 ? 0.506 8.137 7.152 1.00 91.00 115 GLY A O 1
ATOM 907 N N . GLU A 1 116 ? 2.654 8.390 7.713 1.00 92.12 116 GLU A N 1
ATOM 908 C CA . GLU A 1 116 ? 2.839 6.975 8.064 1.00 92.12 116 GLU A CA 1
ATOM 909 C C . GLU A 1 116 ? 1.914 6.542 9.208 1.00 92.12 116 GLU A C 1
ATOM 911 O O . GLU A 1 116 ? 1.322 5.461 9.171 1.00 92.12 116 GLU A O 1
ATOM 916 N N . SER A 1 117 ? 1.755 7.401 10.221 1.00 90.94 117 SER A N 1
ATOM 917 C CA . SER A 1 117 ? 0.852 7.132 11.339 1.00 90.94 117 SER A CA 1
ATOM 918 C C . SER A 1 117 ? -0.612 7.107 10.900 1.00 90.94 117 SER A C 1
ATOM 920 O O . SER A 1 117 ? -1.365 6.277 11.406 1.00 90.94 117 SER A O 1
ATOM 922 N N . ASN A 1 118 ? -1.017 7.988 9.984 1.00 93.12 118 ASN A N 1
ATOM 923 C CA . ASN A 1 118 ? -2.385 8.041 9.470 1.00 93.12 118 ASN A CA 1
ATOM 924 C C . ASN A 1 118 ? -2.706 6.818 8.607 1.00 93.12 118 ASN A C 1
ATOM 926 O O . ASN A 1 118 ? -3.769 6.230 8.773 1.00 93.12 118 ASN A O 1
ATOM 930 N N . ILE A 1 119 ? -1.762 6.368 7.774 1.00 94.06 119 ILE A N 1
ATOM 931 C CA . ILE A 1 119 ? -1.924 5.147 6.976 1.00 94.06 119 ILE A CA 1
ATOM 932 C C . ILE A 1 119 ? -2.072 3.922 7.889 1.00 94.06 119 ILE A C 1
ATOM 934 O O . ILE A 1 119 ? -2.991 3.128 7.707 1.00 94.06 119 ILE A O 1
ATOM 938 N N . ARG A 1 120 ? -1.217 3.771 8.915 1.00 92.25 120 ARG A N 1
ATOM 939 C CA . ARG A 1 120 ? -1.350 2.664 9.883 1.00 92.25 120 ARG A CA 1
ATOM 940 C C . ARG A 1 120 ? -2.674 2.718 10.636 1.00 92.25 120 ARG A C 1
ATOM 942 O O . ARG A 1 120 ? -3.319 1.687 10.801 1.00 92.25 120 ARG A O 1
ATOM 949 N N . LYS A 1 121 ? -3.077 3.912 11.078 1.00 91.06 121 LYS A N 1
ATOM 950 C CA . LYS A 1 121 ? -4.362 4.127 11.744 1.00 91.06 121 LYS A CA 1
ATOM 951 C C . LYS A 1 121 ? -5.516 3.699 10.835 1.00 91.06 121 LYS A C 1
ATOM 953 O O . LYS A 1 121 ? -6.338 2.908 11.273 1.00 91.06 121 LYS A O 1
ATOM 958 N N . TRP A 1 122 ? -5.516 4.126 9.574 1.00 93.38 122 TRP A N 1
ATOM 959 C CA . TRP A 1 122 ? -6.525 3.754 8.582 1.00 93.38 122 TRP A CA 1
ATOM 960 C C . TRP A 1 122 ? -6.630 2.236 8.393 1.00 93.38 122 TRP A C 1
ATOM 962 O O . TRP A 1 122 ? -7.730 1.695 8.428 1.00 93.38 122 TRP A O 1
ATOM 972 N N . ILE A 1 123 ? -5.505 1.525 8.276 1.00 91.06 123 ILE A N 1
ATOM 973 C CA . ILE A 1 123 ? -5.499 0.057 8.140 1.00 91.06 123 ILE A CA 1
ATOM 974 C C . ILE A 1 123 ? -6.111 -0.627 9.372 1.00 91.06 123 ILE A C 1
ATOM 976 O O . ILE A 1 123 ? -6.863 -1.590 9.236 1.00 91.06 123 ILE A O 1
ATOM 980 N N . ILE A 1 124 ? -5.783 -0.144 10.574 1.00 89.12 124 ILE A N 1
ATOM 981 C CA . ILE A 1 124 ? -6.286 -0.709 11.833 1.00 89.12 124 ILE A CA 1
ATOM 982 C C . ILE A 1 124 ? -7.775 -0.397 12.017 1.00 89.12 124 ILE A C 1
ATOM 984 O O . ILE A 1 124 ? -8.532 -1.269 12.424 1.00 89.12 124 ILE A O 1
ATOM 988 N N . GLU A 1 125 ? -8.208 0.825 11.705 1.00 90.81 125 GLU A N 1
ATOM 989 C CA . GLU A 1 125 ? -9.612 1.240 11.822 1.00 90.81 125 GLU A CA 1
ATOM 990 C C . GLU A 1 125 ? -10.533 0.492 10.851 1.00 90.81 125 GLU A C 1
ATOM 992 O O . GLU A 1 125 ? -11.702 0.290 11.168 1.00 90.81 125 GLU A O 1
ATOM 997 N N . ASN A 1 126 ? -10.007 0.034 9.710 1.00 88.25 126 ASN A N 1
ATOM 998 C CA . ASN A 1 126 ? -10.729 -0.830 8.773 1.00 88.25 126 ASN A CA 1
ATOM 999 C C . ASN A 1 126 ? -10.625 -2.333 9.106 1.00 88.25 126 ASN A C 1
ATOM 1001 O O . ASN A 1 126 ? -11.110 -3.155 8.331 1.00 88.25 126 ASN A O 1
ATOM 1005 N N . ASP A 1 127 ? -10.002 -2.703 10.231 1.00 88.75 127 ASP A N 1
ATOM 1006 C CA . ASP A 1 127 ? -9.803 -4.096 10.664 1.00 88.75 127 ASP A CA 1
ATOM 1007 C C . ASP A 1 127 ? -9.103 -4.977 9.608 1.00 88.75 127 ASP A C 1
ATOM 1009 O O . ASP A 1 127 ? -9.381 -6.166 9.448 1.00 88.75 127 ASP A O 1
ATOM 1013 N N . TRP A 1 128 ? -8.178 -4.387 8.842 1.00 89.38 128 TRP A N 1
ATOM 1014 C CA . TRP A 1 128 ? -7.434 -5.122 7.816 1.00 89.38 128 TRP A CA 1
ATOM 1015 C C . TRP A 1 128 ? -6.154 -5.761 8.348 1.00 89.38 128 TRP A C 1
ATOM 1017 O O . TRP A 1 128 ? -5.661 -6.716 7.756 1.00 89.38 128 TRP A O 1
ATOM 1027 N N . LEU A 1 129 ? -5.573 -5.267 9.442 1.00 88.81 129 LEU A N 1
ATOM 1028 C CA . LEU A 1 129 ? -4.340 -5.836 9.993 1.00 88.81 129 LEU A CA 1
ATOM 1029 C C . LEU A 1 129 ? -4.634 -7.103 10.808 1.00 88.81 129 LEU A C 1
ATOM 1031 O O . LEU A 1 129 ? -5.154 -7.019 11.913 1.00 88.81 129 LEU A O 1
ATOM 1035 N N . GLU A 1 130 ? -4.194 -8.261 10.317 1.00 88.12 130 GLU A N 1
ATOM 1036 C CA . GLU A 1 130 ? -4.392 -9.536 11.020 1.00 88.12 130 GLU A CA 1
ATOM 1037 C C . GLU A 1 130 ? -3.236 -9.875 11.958 1.00 88.12 130 GLU A C 1
ATOM 1039 O O . GLU A 1 130 ? -3.423 -10.293 13.102 1.00 88.12 130 GLU A O 1
ATOM 1044 N N . ALA A 1 131 ? -2.010 -9.765 11.451 1.00 85.19 131 ALA A N 1
ATOM 1045 C CA . ALA A 1 131 ? -0.835 -10.181 12.195 1.00 85.19 131 ALA A CA 1
ATOM 1046 C C . ALA A 1 131 ? 0.430 -9.480 11.709 1.00 85.19 131 ALA A C 1
ATOM 1048 O O . ALA A 1 131 ? 0.582 -9.139 10.533 1.00 85.19 131 ALA A O 1
ATOM 1049 N N . ILE A 1 132 ? 1.366 -9.331 12.645 1.00 83.81 132 ILE A N 1
ATOM 1050 C CA . ILE A 1 132 ? 2.743 -8.932 12.378 1.00 83.81 132 ILE A CA 1
ATOM 1051 C C . ILE A 1 132 ? 3.6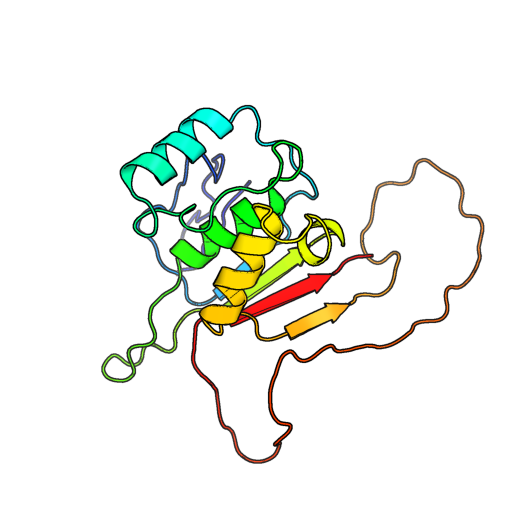49 -10.074 12.837 1.00 83.81 132 ILE A C 1
ATOM 1053 O O . ILE A 1 132 ? 3.632 -10.461 14.009 1.00 83.81 132 ILE A O 1
ATOM 1057 N N . ILE A 1 133 ? 4.436 -10.618 11.913 1.00 83.50 133 ILE A N 1
ATOM 1058 C CA . ILE A 1 133 ? 5.416 -11.672 12.176 1.00 83.50 133 ILE A CA 1
ATOM 1059 C C . ILE A 1 133 ? 6.808 -11.056 12.103 1.00 83.50 133 ILE A C 1
ATOM 1061 O O . ILE A 1 133 ? 7.235 -10.603 11.046 1.00 83.50 133 ILE A O 1
ATOM 1065 N N . ALA A 1 134 ? 7.532 -11.066 13.220 1.00 79.62 134 ALA A N 1
ATOM 1066 C CA . ALA A 1 134 ? 8.950 -10.735 13.230 1.00 79.62 134 ALA A CA 1
ATOM 1067 C C . ALA A 1 134 ? 9.768 -11.950 12.773 1.00 79.62 134 ALA A C 1
ATOM 1069 O O . ALA A 1 134 ? 9.696 -13.015 13.394 1.00 79.62 134 ALA A O 1
ATOM 1070 N N . LEU A 1 135 ? 10.529 -11.796 11.691 1.00 77.50 135 LEU A N 1
ATOM 1071 C CA . LEU A 1 135 ? 11.500 -12.796 11.263 1.00 77.50 135 LEU A CA 1
ATOM 1072 C C . LEU A 1 135 ? 12.819 -12.633 12.033 1.00 77.50 135 LEU A C 1
ATOM 1074 O O . LEU A 1 135 ? 13.137 -11.527 12.472 1.00 77.50 135 LEU A O 1
ATOM 1078 N N . PRO A 1 136 ? 13.602 -13.716 12.192 1.00 73.25 136 PRO A N 1
ATOM 1079 C CA . PRO A 1 136 ? 14.963 -13.621 12.705 1.00 73.25 136 PRO A CA 1
ATOM 1080 C C . PRO A 1 136 ? 15.837 -12.703 11.842 1.00 73.25 136 PRO A C 1
ATOM 1082 O O . PRO A 1 136 ? 15.677 -12.650 10.619 1.00 73.25 136 PRO A O 1
ATOM 1085 N N . GLU A 1 137 ? 16.797 -12.041 12.486 1.00 62.06 137 GLU A N 1
ATOM 1086 C CA . GLU A 1 137 ? 17.855 -11.286 11.810 1.00 62.06 137 GLU A CA 1
ATOM 1087 C C . GLU A 1 137 ? 18.609 -12.197 10.814 1.00 62.06 137 GLU A C 1
ATOM 1089 O O . GLU A 1 137 ? 18.780 -13.392 11.060 1.00 62.06 137 GLU A O 1
ATOM 1094 N N . GLN A 1 138 ? 19.082 -11.630 9.697 1.00 58.03 138 GLN A N 1
ATOM 1095 C CA . GLN A 1 138 ? 19.924 -12.294 8.676 1.00 58.03 138 GLN A CA 1
ATOM 1096 C C . GLN A 1 138 ? 19.242 -13.297 7.718 1.00 58.03 138 GLN A C 1
ATOM 1098 O O . GLN A 1 138 ? 19.936 -13.985 6.971 1.00 58.03 138 GLN A O 1
ATOM 1103 N N . MET A 1 139 ? 17.907 -13.361 7.642 1.00 61.47 139 MET A N 1
ATOM 1104 C CA . MET A 1 139 ? 17.235 -14.225 6.647 1.00 61.47 139 MET A CA 1
ATOM 1105 C C . MET A 1 139 ? 17.257 -13.681 5.203 1.00 61.47 139 MET A C 1
ATOM 1107 O O . MET A 1 139 ? 17.045 -14.444 4.261 1.00 61.47 139 MET A O 1
ATOM 1111 N N . PHE A 1 140 ? 17.521 -12.384 4.997 1.00 59.28 140 PHE A N 1
ATOM 1112 C CA . PHE A 1 140 ? 17.569 -11.780 3.660 1.00 59.28 140 PHE A CA 1
ATOM 1113 C C . PHE A 1 140 ? 19.006 -11.696 3.134 1.00 59.28 140 PHE A C 1
ATOM 1115 O O . PHE A 1 140 ? 19.849 -10.989 3.686 1.00 59.28 140 PHE A O 1
ATOM 1122 N N . TYR A 1 141 ? 19.280 -12.395 2.030 1.00 47.00 141 TYR A N 1
ATOM 1123 C CA . TYR A 1 141 ? 20.590 -12.402 1.381 1.00 47.00 141 TYR A CA 1
ATOM 1124 C C . TYR A 1 141 ? 20.867 -11.050 0.701 1.00 47.00 141 TYR A C 1
ATOM 1126 O O . TYR A 1 141 ? 20.305 -10.742 -0.350 1.00 47.00 141 TYR A O 1
ATOM 1134 N N . LYS A 1 142 ? 21.754 -10.237 1.284 1.00 43.97 142 LYS A N 1
ATOM 1135 C CA . LYS A 1 142 ? 22.467 -9.172 0.561 1.00 43.97 142 LYS A CA 1
ATOM 1136 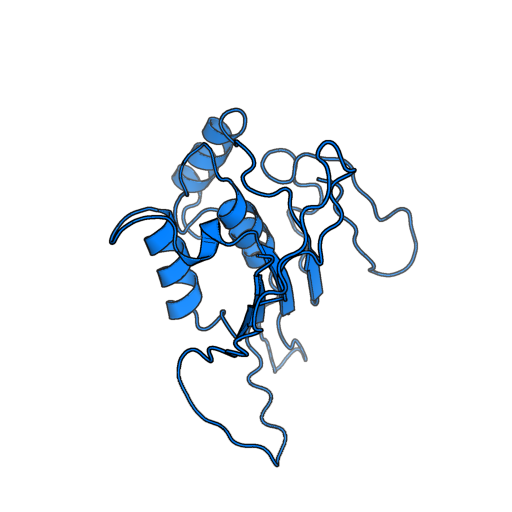C C . LYS A 1 142 ? 23.792 -9.773 0.065 1.00 43.97 142 LYS A C 1
ATOM 1138 O O . LYS A 1 142 ? 24.496 -10.346 0.897 1.00 43.97 142 LYS A O 1
ATOM 1143 N N . PRO A 1 143 ? 24.162 -9.687 -1.231 1.00 36.81 143 PRO A N 1
ATOM 1144 C CA . PRO A 1 143 ? 25.481 -10.135 -1.672 1.00 36.81 143 PRO A CA 1
ATOM 11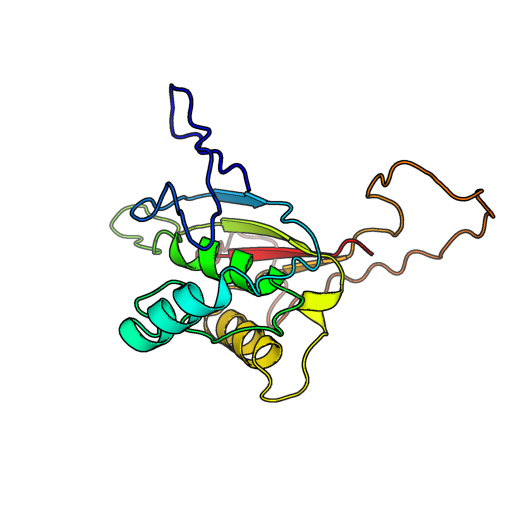45 C C . PRO A 1 143 ? 26.559 -9.397 -0.868 1.00 36.81 143 PRO A C 1
ATOM 1147 O O . PRO A 1 143 ? 26.532 -8.174 -0.729 1.00 36.81 143 PRO A O 1
ATOM 1150 N N . ALA A 1 144 ? 27.440 -10.180 -0.253 1.00 43.75 144 ALA A N 1
ATOM 1151 C CA . ALA A 1 144 ? 28.325 -9.734 0.807 1.00 43.75 144 ALA A CA 1
ATOM 1152 C C . ALA A 1 144 ? 29.440 -8.818 0.286 1.00 43.75 144 ALA A C 1
ATOM 1154 O O . ALA A 1 144 ? 30.287 -9.232 -0.501 1.00 43.75 144 ALA A O 1
ATOM 1155 N N . SER A 1 145 ? 29.506 -7.601 0.819 1.00 45.31 145 SER A N 1
ATOM 1156 C CA . SER A 1 145 ? 30.746 -6.828 0.890 1.00 45.31 145 SER A CA 1
ATOM 1157 C C . SER A 1 145 ? 30.938 -6.305 2.317 1.00 45.31 145 SER A C 1
ATOM 1159 O O . SER A 1 145 ? 30.791 -5.112 2.560 1.00 45.31 145 SER A O 1
ATOM 1161 N N . ALA A 1 146 ? 31.195 -7.207 3.271 1.00 41.88 146 ALA A N 1
ATOM 1162 C CA . ALA A 1 146 ? 31.880 -6.933 4.545 1.00 41.88 146 ALA A CA 1
ATOM 1163 C C . ALA A 1 146 ? 32.073 -8.244 5.340 1.00 41.88 146 ALA A C 1
ATOM 1165 O O . ALA A 1 146 ? 31.206 -9.118 5.270 1.00 41.88 146 ALA A O 1
ATOM 1166 N N . PRO A 1 147 ? 33.192 -8.412 6.073 1.00 40.81 147 PRO A N 1
ATOM 1167 C CA . PRO A 1 147 ? 33.556 -9.677 6.698 1.00 40.81 147 PRO A CA 1
ATOM 1168 C C . PRO A 1 147 ? 32.704 -9.972 7.938 1.00 40.81 147 PRO A C 1
ATOM 1170 O O . PRO A 1 147 ? 32.346 -9.087 8.713 1.00 40.81 147 PRO A O 1
ATOM 1173 N N . ILE A 1 148 ? 32.396 -11.255 8.106 1.00 46.66 148 ILE A N 1
ATOM 1174 C CA . ILE A 1 148 ? 31.570 -11.811 9.176 1.00 46.66 148 ILE A CA 1
ATOM 1175 C C . ILE A 1 148 ? 32.355 -11.748 10.495 1.00 46.66 148 ILE A C 1
ATOM 1177 O O . ILE A 1 148 ? 33.353 -12.446 10.655 1.00 46.66 148 ILE A O 1
ATOM 1181 N N . SER A 1 149 ? 31.885 -10.939 11.447 1.00 38.25 149 SER A N 1
ATOM 1182 C CA . SER A 1 149 ? 32.238 -11.059 12.866 1.00 38.25 149 SER A CA 1
ATOM 1183 C C . SER A 1 149 ? 31.041 -11.657 13.597 1.00 38.25 149 SER A C 1
ATOM 1185 O O . SER A 1 149 ? 29.957 -11.073 13.625 1.00 38.25 149 SER A O 1
ATOM 1187 N N . GLY A 1 150 ? 31.221 -12.871 14.114 1.00 47.12 150 GLY A N 1
ATOM 1188 C CA . GLY A 1 150 ? 30.182 -13.631 14.793 1.00 47.12 150 GLY A CA 1
ATOM 1189 C C . GLY A 1 150 ? 29.845 -13.048 16.161 1.00 47.12 150 GLY A C 1
ATOM 1190 O O . GLY A 1 150 ? 30.679 -13.011 17.060 1.00 47.12 150 GLY A O 1
ATOM 1191 N N . SER A 1 151 ? 28.581 -12.685 16.343 1.00 35.94 151 SER A N 1
ATOM 1192 C CA . SER A 1 151 ? 27.920 -12.728 17.645 1.00 35.94 151 SER A CA 1
ATOM 1193 C C . SER A 1 151 ? 26.495 -13.229 17.419 1.00 35.94 151 SER A C 1
ATOM 1195 O O . SER A 1 151 ? 25.800 -12.773 16.516 1.00 35.94 151 SER A O 1
ATOM 1197 N N . SER A 1 152 ? 26.110 -14.268 18.157 1.00 35.31 152 SER A N 1
ATOM 1198 C CA . SER A 1 152 ? 24.797 -14.907 18.047 1.00 35.31 152 SER A CA 1
ATOM 1199 C C . SER A 1 152 ? 23.742 -14.010 18.708 1.00 35.31 152 SER A C 1
ATOM 1201 O O . SER A 1 152 ? 23.911 -13.707 19.893 1.00 35.31 152 SER A O 1
ATOM 1203 N N . PRO A 1 153 ? 22.669 -13.574 18.016 1.00 40.28 153 PRO A N 1
ATOM 1204 C CA . PRO A 1 153 ? 21.614 -12.824 18.671 1.00 40.28 153 PRO A CA 1
ATOM 1205 C C . PRO A 1 153 ? 20.559 -13.783 19.235 1.00 40.28 153 PRO A C 1
ATOM 1207 O O . PRO A 1 153 ? 20.025 -14.669 18.564 1.00 40.28 153 PRO A O 1
ATOM 1210 N N . THR A 1 154 ? 20.252 -13.590 20.513 1.00 32.88 154 THR A N 1
ATOM 1211 C CA . THR A 1 154 ? 19.150 -14.234 21.227 1.00 32.88 154 THR A CA 1
ATOM 1212 C C . THR A 1 154 ? 17.815 -13.884 20.563 1.00 32.88 154 THR A C 1
ATOM 1214 O O . THR A 1 154 ? 17.358 -12.744 20.629 1.00 32.88 154 THR A O 1
ATOM 1217 N N . VAL A 1 155 ? 17.152 -14.878 19.969 1.00 37.09 155 VAL A N 1
ATOM 1218 C CA . VAL A 1 155 ? 15.808 -14.750 19.384 1.00 37.09 155 VAL A CA 1
ATOM 1219 C C . VAL A 1 155 ? 14.781 -14.455 20.484 1.00 37.09 155 VAL A C 1
ATOM 1221 O O . VAL A 1 155 ? 14.438 -15.334 21.275 1.00 37.09 155 VAL A O 1
ATOM 1224 N N . ARG A 1 156 ? 14.220 -13.241 20.515 1.00 34.34 156 ARG A N 1
ATOM 1225 C CA . ARG A 1 156 ? 12.966 -12.972 21.238 1.00 34.34 156 ARG A CA 1
ATOM 1226 C C . ARG A 1 156 ? 11.789 -13.239 20.301 1.00 34.34 156 ARG A C 1
ATOM 1228 O O . ARG A 1 156 ? 11.519 -12.461 19.394 1.00 34.34 156 ARG A O 1
ATOM 1235 N N . ARG A 1 157 ? 11.075 -14.348 20.525 1.00 33.84 157 ARG A N 1
ATOM 1236 C CA . ARG A 1 157 ? 9.798 -14.637 19.852 1.00 33.84 157 ARG A CA 1
ATOM 1237 C C . ARG A 1 157 ? 8.727 -13.686 20.385 1.00 33.84 157 ARG A C 1
ATOM 1239 O O . ARG A 1 157 ? 8.387 -13.752 21.562 1.00 33.84 157 ARG A O 1
ATOM 1246 N N . GLY A 1 158 ? 8.179 -12.843 19.519 1.00 33.59 158 GLY A N 1
ATOM 1247 C CA . GLY A 1 158 ? 7.000 -12.035 19.810 1.00 33.59 158 GLY A CA 1
ATOM 1248 C C . GLY A 1 158 ? 6.055 -12.055 18.617 1.00 33.59 158 GLY A C 1
ATOM 1249 O O . GLY A 1 158 ? 6.345 -11.441 17.598 1.00 33.59 158 GLY A O 1
ATOM 1250 N N . ILE A 1 159 ? 4.934 -12.766 18.738 1.00 36.66 159 ILE A N 1
ATOM 1251 C CA . ILE A 1 159 ? 3.768 -12.557 17.874 1.00 36.66 159 ILE A CA 1
ATOM 1252 C C . ILE A 1 159 ? 2.950 -11.471 18.565 1.00 36.66 159 ILE A C 1
ATOM 1254 O O . ILE A 1 159 ? 2.359 -11.720 19.616 1.00 36.66 159 ILE A O 1
ATOM 1258 N N . ALA A 1 160 ? 2.939 -10.264 18.008 1.00 37.28 160 ALA A N 1
ATOM 1259 C CA . ALA A 1 160 ? 2.022 -9.227 18.451 1.00 37.28 160 ALA A CA 1
ATOM 1260 C C . ALA A 1 160 ? 0.698 -9.418 17.700 1.00 37.28 160 ALA A C 1
ATOM 1262 O O . ALA A 1 160 ? 0.609 -9.140 16.506 1.00 37.28 160 ALA A O 1
ATOM 1263 N N . ARG A 1 161 ? -0.324 -9.934 18.392 1.00 34.06 161 ARG A N 1
ATOM 1264 C CA . ARG A 1 161 ? -1.713 -9.838 17.927 1.00 34.06 161 ARG A CA 1
ATOM 1265 C C . ARG A 1 161 ? -2.241 -8.466 18.328 1.00 34.06 161 ARG A C 1
ATOM 1267 O O . ARG A 1 161 ? -2.310 -8.172 19.521 1.00 34.06 161 ARG A O 1
ATOM 1274 N N . ALA A 1 162 ? -2.596 -7.637 17.353 1.00 35.03 162 ALA A N 1
ATOM 1275 C CA . ALA A 1 162 ? -3.452 -6.492 17.618 1.00 35.03 162 ALA A CA 1
ATOM 1276 C C . ALA A 1 162 ? -4.844 -7.024 18.015 1.00 35.03 162 ALA A C 1
ATOM 1278 O O . ALA A 1 162 ? -5.352 -7.930 17.372 1.00 35.03 162 ALA A O 1
ATOM 1279 N N . GLY A 1 163 ? -5.385 -6.529 19.131 1.00 31.22 163 GLY A N 1
ATOM 1280 C CA . GLY A 1 163 ? -6.797 -6.595 19.540 1.00 31.22 163 GLY A CA 1
ATOM 1281 C C . GLY A 1 163 ? -7.629 -7.859 19.252 1.00 31.22 163 GLY A C 1
ATOM 1282 O O . GLY A 1 163 ? -8.191 -8.006 18.183 1.00 31.22 163 GLY A O 1
ATOM 1283 N N . TYR A 1 164 ? -7.875 -8.624 20.323 1.00 30.31 164 TYR A N 1
ATOM 1284 C CA . TYR A 1 164 ? -8.975 -9.579 20.562 1.00 30.31 164 TYR A CA 1
ATOM 1285 C C . TYR A 1 164 ? -8.878 -11.055 20.103 1.00 30.31 164 TYR A C 1
ATOM 1287 O O . TYR A 1 164 ? -9.089 -11.446 18.965 1.00 30.31 164 TYR A O 1
ATOM 1295 N N . ARG A 1 165 ? -8.741 -11.874 21.162 1.00 26.98 165 ARG A N 1
ATOM 1296 C CA . ARG A 1 165 ? -9.220 -13.248 21.405 1.00 26.98 165 ARG A CA 1
ATOM 1297 C C . ARG A 1 165 ? -8.536 -14.420 20.693 1.00 26.98 165 ARG A C 1
ATOM 1299 O O . ARG A 1 165 ? -8.798 -14.779 19.555 1.00 26.98 165 ARG A O 1
ATOM 1306 N N . TYR A 1 166 ? -7.742 -15.137 21.490 1.00 26.77 166 TYR A N 1
ATOM 1307 C CA . TYR A 1 166 ? -7.582 -16.580 21.345 1.00 26.77 166 TYR A CA 1
ATOM 1308 C C . TYR A 1 166 ? -8.944 -17.274 21.467 1.00 26.77 166 TYR A C 1
ATOM 1310 O O . TYR A 1 166 ? -9.575 -17.178 22.516 1.00 26.77 166 TYR A O 1
ATOM 1318 N N . LEU A 1 167 ? -9.331 -18.011 20.428 1.00 24.20 167 LEU A N 1
ATOM 1319 C CA . LEU A 1 167 ? -10.126 -19.235 20.512 1.00 24.20 167 LEU A CA 1
ATOM 1320 C C . LEU A 1 167 ? -9.750 -20.113 19.305 1.00 24.20 167 LEU A C 1
ATOM 1322 O O . LEU A 1 167 ? -10.116 -19.837 18.172 1.00 24.20 167 LEU A O 1
ATOM 1326 N N . MET A 1 168 ? -8.963 -21.153 19.564 1.00 27.23 168 MET A N 1
ATOM 1327 C CA . MET A 1 168 ? -9.058 -22.438 18.863 1.00 27.23 168 MET A CA 1
ATOM 1328 C C . MET A 1 168 ? -9.646 -23.373 19.934 1.00 27.23 168 MET A C 1
ATOM 1330 O O . MET A 1 168 ? -9.136 -23.303 21.056 1.00 27.23 168 MET A O 1
ATOM 1334 N N . PRO A 1 169 ? -10.704 -24.174 19.701 1.00 25.86 169 PRO A N 1
ATOM 1335 C CA . PRO A 1 169 ? -11.053 -24.858 18.457 1.00 25.86 169 PRO A CA 1
ATOM 1336 C C . PRO A 1 169 ? -12.482 -24.554 17.960 1.00 25.86 169 PRO A C 1
ATOM 1338 O O . PRO A 1 169 ? -13.393 -24.292 18.739 1.00 25.86 169 PRO A O 1
ATOM 1341 N N . GLY A 1 170 ? -12.680 -24.646 16.646 1.00 25.16 170 GLY A N 1
ATOM 1342 C CA . GLY A 1 170 ? -13.937 -24.304 15.979 1.00 25.16 170 GLY A CA 1
ATOM 1343 C C . GLY A 1 170 ? -13.701 -23.130 15.045 1.00 25.16 170 GLY A C 1
ATOM 1344 O O . GLY A 1 170 ? -13.565 -21.994 15.482 1.00 25.16 170 GLY A O 1
ATOM 1345 N N . ILE A 1 171 ? -13.560 -23.446 13.762 1.00 28.70 171 ILE A N 1
ATOM 1346 C CA . ILE A 1 171 ? -13.292 -22.526 12.660 1.00 28.70 171 ILE A CA 1
ATOM 1347 C C . ILE A 1 171 ? -14.246 -21.325 12.747 1.00 28.70 171 ILE A C 1
ATOM 1349 O O . ILE A 1 171 ? -15.422 -21.434 12.424 1.00 28.70 171 ILE A O 1
ATOM 1353 N N . SER A 1 172 ? -13.727 -20.179 13.183 1.00 21.14 172 SER A N 1
ATOM 1354 C CA . SER A 1 172 ? -14.353 -18.880 12.964 1.00 21.14 172 SER A CA 1
ATOM 1355 C C . SER A 1 172 ? -13.396 -18.086 12.090 1.00 21.14 172 SER A C 1
ATOM 1357 O O . SER A 1 172 ? -12.442 -17.460 12.555 1.00 21.14 172 SER A O 1
ATOM 1359 N N . ILE A 1 173 ? -13.579 -18.243 10.781 1.00 25.77 173 ILE A N 1
ATOM 1360 C CA . ILE A 1 173 ? -12.857 -17.485 9.767 1.00 25.77 173 ILE A CA 1
ATOM 1361 C C . ILE A 1 173 ? -13.429 -16.073 9.839 1.00 25.77 173 ILE A C 1
ATOM 1363 O O . ILE A 1 173 ? -14.518 -15.823 9.333 1.00 25.77 173 ILE A O 1
ATOM 1367 N N . CYS A 1 174 ? -12.720 -15.144 10.480 1.00 28.11 174 CYS A N 1
ATOM 1368 C CA . CYS A 1 174 ? -13.030 -13.734 10.274 1.00 28.11 174 CYS A CA 1
ATOM 1369 C C . CYS A 1 174 ? -12.599 -13.406 8.832 1.00 28.11 174 CYS A C 1
ATOM 1371 O O . CYS A 1 174 ? -11.405 -13.387 8.515 1.00 28.11 174 CYS A O 1
ATOM 1373 N N . LEU A 1 175 ? -13.587 -13.321 7.942 1.00 34.62 175 LEU A N 1
ATOM 1374 C CA . LEU A 1 175 ? -13.474 -13.103 6.503 1.00 34.62 175 LEU A CA 1
ATOM 1375 C C . LEU A 1 175 ? -13.576 -11.599 6.213 1.00 34.62 175 LEU A C 1
ATOM 1377 O O . LEU A 1 175 ? -14.660 -11.132 5.908 1.00 34.62 175 LEU A O 1
ATOM 1381 N N . CYS A 1 176 ? -12.477 -10.853 6.321 1.00 40.66 176 CYS A N 1
ATOM 1382 C CA . CYS A 1 176 ? -12.338 -9.461 5.855 1.00 40.66 176 CYS A CA 1
ATOM 1383 C C . CYS A 1 176 ? -10.957 -9.309 5.221 1.00 40.66 176 CYS A C 1
ATOM 1385 O O . CYS A 1 176 ? -10.086 -10.078 5.584 1.00 40.66 176 CYS A O 1
ATOM 1387 N N . GLY A 1 177 ? -10.738 -8.402 4.266 1.00 56.19 177 GLY A N 1
ATOM 1388 C CA . GLY A 1 177 ? -9.445 -8.229 3.585 1.00 56.19 177 GLY A CA 1
ATOM 1389 C C . GLY A 1 177 ? -8.253 -8.199 4.556 1.00 56.19 177 GLY A C 1
ATOM 1390 O O . GLY A 1 177 ? -8.041 -7.177 5.196 1.00 56.19 177 GLY A O 1
ATOM 1391 N N . LYS A 1 178 ? -7.503 -9.300 4.722 1.00 75.88 178 LYS A N 1
ATOM 1392 C CA . LYS A 1 178 ? -6.494 -9.405 5.798 1.00 75.88 178 LYS A CA 1
ATOM 1393 C C . LYS A 1 178 ? -5.093 -9.144 5.283 1.00 75.88 178 LYS A C 1
ATOM 1395 O O . LYS A 1 178 ? -4.673 -9.761 4.308 1.00 75.88 178 LYS A O 1
ATOM 1400 N N . VAL A 1 179 ? -4.350 -8.319 6.005 1.00 73.25 179 VAL A N 1
ATOM 1401 C CA . VAL A 1 179 ? -2.939 -8.009 5.799 1.00 73.25 179 VAL A CA 1
ATOM 1402 C C . VAL A 1 179 ? -2.111 -8.706 6.872 1.00 73.25 179 VAL A C 1
ATOM 1404 O O . VAL A 1 179 ? -2.277 -8.483 8.073 1.00 73.25 179 VAL A O 1
ATOM 1407 N N . LEU A 1 180 ? -1.180 -9.530 6.414 1.00 69.88 180 LEU A N 1
ATOM 1408 C CA . LEU A 1 180 ? -0.098 -10.113 7.181 1.00 69.88 180 LEU A CA 1
ATOM 1409 C C . LEU A 1 180 ? 1.188 -9.351 6.860 1.00 69.88 180 LEU A C 1
ATOM 1411 O O . LEU A 1 180 ? 1.652 -9.359 5.717 1.00 69.88 180 LEU A O 1
ATOM 1415 N N . VAL A 1 181 ? 1.783 -8.723 7.872 1.00 70.19 181 VAL A N 1
ATOM 1416 C CA . VAL A 1 181 ? 3.065 -8.031 7.724 1.00 70.19 181 VAL A CA 1
ATOM 1417 C C . VAL A 1 181 ? 4.187 -8.900 8.267 1.00 70.19 181 VAL A C 1
ATOM 1419 O O . VAL A 1 181 ? 4.168 -9.318 9.423 1.00 70.19 181 VAL A O 1
ATOM 1422 N N . ILE A 1 182 ? 5.193 -9.143 7.440 1.00 68.12 182 ILE A N 1
ATOM 1423 C CA . ILE A 1 182 ? 6.393 -9.886 7.798 1.00 68.12 182 ILE A CA 1
ATOM 1424 C C . ILE A 1 182 ? 7.535 -8.878 7.936 1.00 68.12 182 ILE A C 1
ATOM 1426 O O . ILE A 1 182 ? 7.945 -8.256 6.959 1.00 68.12 182 ILE A O 1
ATOM 1430 N N . ASN A 1 183 ? 8.034 -8.689 9.152 1.00 63.00 183 ASN A N 1
ATOM 1431 C CA . ASN A 1 183 ? 9.142 -7.784 9.427 1.00 63.00 183 ASN A CA 1
ATOM 1432 C C . ASN A 1 183 ? 10.471 -8.528 9.270 1.00 63.00 183 ASN A C 1
ATOM 1434 O O . ASN A 1 183 ? 10.779 -9.412 10.073 1.00 63.00 183 ASN A O 1
ATOM 1438 N N . GLY A 1 184 ? 11.240 -8.170 8.244 1.00 55.88 184 GLY A N 1
ATOM 1439 C CA . GLY A 1 184 ? 12.643 -8.540 8.124 1.00 55.88 184 GLY A CA 1
ATOM 1440 C C . GLY A 1 184 ? 13.509 -7.560 8.902 1.00 55.88 184 GLY A C 1
ATOM 1441 O O . GLY A 1 184 ? 13.626 -6.404 8.492 1.00 55.88 184 GLY A O 1
ATOM 1442 N N . ALA A 1 185 ? 14.086 -8.015 10.015 1.00 46.44 185 ALA A N 1
ATOM 1443 C CA . ALA A 1 185 ? 15.130 -7.281 10.727 1.00 46.44 185 ALA A CA 1
ATOM 1444 C C . A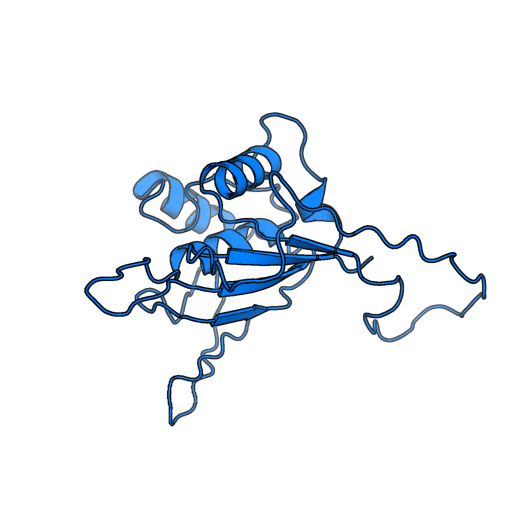LA A 1 185 ? 16.451 -7.300 9.938 1.00 46.44 185 ALA A C 1
ATOM 1446 O O . ALA A 1 185 ? 16.841 -8.392 9.452 1.00 46.44 185 ALA A O 1
#

Mean predicted aligned error: 11.42 Å

Radius of gyration: 17.96 Å; Cα contacts (8 Å, |Δi|>4): 289; chains: 1; bounding box: 58×40×42 Å

Solvent-accessible surface area (backbone atoms only — not comparable to full-atom values): 11251 Å² total; per-residue (Å²): 86,82,47,74,59,86,89,76,90,74,90,43,65,49,85,38,45,67,85,84,40,53,87,55,79,90,53,62,46,59,72,46,80,48,73,65,70,72,54,36,66,36,67,89,49,41,69,61,51,52,50,44,24,75,75,38,31,76,80,35,51,45,40,57,56,54,53,61,57,62,34,37,52,63,55,57,51,33,52,53,59,62,24,47,37,67,62,35,72,95,74,76,32,58,26,12,38,36,40,39,47,39,49,61,55,78,83,70,47,57,56,90,87,30,35,39,34,40,37,54,47,51,40,53,76,69,64,20,64,59,41,44,44,68,48,67,71,76,76,72,89,68,90,81,88,74,86,90,77,93,75,86,79,84,83,79,89,61,80,55,70,71,82,88,79,95,74,83,87,70,94,74,79,83,64,48,47,32,36,36,40,35,32,47,86

Nearest PDB structures (foldseek):
  3am5-assembly1_A-2  TM=3.364E-01  e=1.120E+00  Plasmodium falciparum
  5fyd-assembly1_B  TM=3.009E-01  e=6.797E+00  Collinsella aerofaciens
  5fyd-assembly1_A  TM=3.232E-01  e=8.795E+00  Collinsella aerofaciens

pLDDT: mean 74.54, std 22.69, range [21.14, 97.12]

Secondary structure (DSSP, 8-state):
-EEE--SSSS--EEES-TTTS-TTTT--BSEEEE-PPTT---TTTHHHHHHHHHHHGGGSTTTT----TT--HHHHHHHHHHTBPPEEGGGTEE--EEEEEEESHHHH-S-TTSHHHHHHHHHHHTT-EEEEEEPPTT-S-PPP-S------------EE--SS----SS-----S-EEEEEEE-

Sequence (185 aa):
MKQVDHNGGGDNIRLGDSFIDDQFHEDKFDYFLTNPPFGVDWKKQQKEIVREHEKMGFGGRFGAGFPRVNDGSLLFLQHMIDKFEPVLPDQLKHGSRLAIVFSGSPLFSGGAGSGESNIRKWIIENDWLEAIIALPEQMFYKPASAPISGSSPTVRRGIARAGYRYLMPGISICLCGKVLVINGA

Foldseek 3Di:
DWDADPPDDDPRTDDDDCLPGNPQQPAADAEAEDEDDAQAQCPVSVVVNVVQCVVQQVPDQQNLHQAPRRGCPLSVVSSNVNRWDFPDVVVVRLIHEYEYEYACCLVDPDDPPHSSNSSVVVCVVQVAEAWEFEDDEPPDDDPDDDDDDDDDDDDDGDTDGDDDDDDDDDDDPPRGNHYYYYYHD